Protein AF-0000000086585454 (afdb_homodimer)

Radius of gyration: 20.54 Å; Cα contac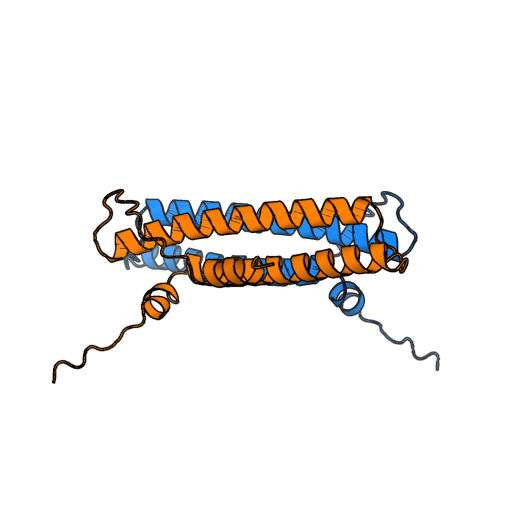ts (8 Å, |Δi|>4): 173; chains: 2; bounding box: 38×63×69 Å

InterPro domains:
  IPR010989 SNARE [SSF47661] (15-81)
  IPR015260 Syntaxin 6/10/61, N-terminal [PF09177] (16-78)

Organism: NCBI:txid261450

Structure (mmCIF, N/CA/C/O backbone):
data_AF-0000000086585454-model_v1
#
loop_
_entity.id
_entity.type
_entity.pdbx_description
1 polymer 'Syntaxin 6/10/61 N-terminal domain-containing protein'
#
loop_
_atom_site.group_PDB
_atom_site.id
_atom_site.type_symbol
_atom_site.label_atom_id
_atom_site.label_alt_id
_atom_site.label_comp_id
_atom_site.label_asym_id
_atom_site.label_entity_id
_atom_site.label_seq_id
_atom_site.pdbx_PDB_ins_code
_atom_site.Cartn_x
_atom_site.Cartn_y
_atom_site.Cartn_z
_atom_site.occupancy
_atom_site.B_iso_or_equiv
_atom_site.auth_seq_id
_atom_site.auth_comp_id
_atom_site.auth_asym_id
_atom_site.auth_atom_id
_atom_site.pdbx_PDB_model_num
ATOM 1 N N . MET A 1 1 ? -19.25 -14.867 -37.062 1 27.23 1 MET A N 1
ATOM 2 C CA . MET A 1 1 ? -19.016 -13.719 -36.188 1 27.23 1 MET A CA 1
ATOM 3 C C . MET A 1 1 ? -18.141 -14.109 -35 1 27.23 1 MET A C 1
ATOM 5 O O . MET A 1 1 ? -18.516 -14.984 -34.219 1 27.23 1 MET A O 1
ATOM 9 N N . MET A 1 2 ? -16.906 -14.281 -35.219 1 29.98 2 MET A N 1
ATOM 10 C CA . MET A 1 2 ? -15.914 -14.719 -34.219 1 29.98 2 MET A CA 1
ATOM 11 C C . MET A 1 2 ? -15.969 -13.844 -32.969 1 29.98 2 MET A C 1
ATOM 13 O O . MET A 1 2 ? -15.875 -12.617 -33.062 1 29.98 2 MET A O 1
ATOM 17 N N . LEU A 1 3 ? -16.906 -14.047 -32.062 1 32.5 3 LEU A N 1
ATOM 18 C CA . LEU A 1 3 ? -17 -13.289 -30.828 1 32.5 3 LEU A CA 1
ATOM 19 C C . LEU A 1 3 ? -15.609 -12.984 -30.266 1 32.5 3 LEU A C 1
ATOM 21 O O . LEU A 1 3 ? -14.828 -13.906 -30 1 32.5 3 LEU A O 1
ATOM 25 N N . VAL A 1 4 ? -14.852 -12.133 -30.875 1 37.72 4 VAL A N 1
ATOM 26 C CA . VAL A 1 4 ? -13.68 -11.492 -30.297 1 37.72 4 VAL A CA 1
ATOM 27 C C . VAL A 1 4 ? -13.922 -11.188 -28.828 1 37.72 4 VAL A C 1
ATOM 29 O O . VAL A 1 4 ? -14.781 -10.367 -28.484 1 37.72 4 VAL A O 1
ATOM 32 N N . THR A 1 5 ? -14.25 -12.188 -27.984 1 39.81 5 THR A N 1
ATOM 33 C CA . THR A 1 5 ? -14.312 -11.906 -26.547 1 39.81 5 THR A CA 1
ATOM 34 C C . THR A 1 5 ? -13.281 -10.852 -26.156 1 39.81 5 THR A C 1
ATOM 36 O O . THR A 1 5 ? -12.094 -11 -26.453 1 39.81 5 THR A O 1
ATOM 39 N N . ASN A 1 6 ? -13.383 -9.586 -26.562 1 38.59 6 ASN A N 1
ATOM 40 C CA . ASN A 1 6 ? -12.641 -8.414 -26.094 1 38.59 6 ASN A CA 1
ATOM 41 C C . ASN A 1 6 ? -12.102 -8.609 -24.688 1 38.59 6 ASN A C 1
ATOM 43 O O . ASN A 1 6 ? -12.805 -8.375 -23.703 1 38.59 6 ASN A O 1
ATOM 47 N N . ASN A 1 7 ? -11.648 -9.688 -24.219 1 42.41 7 ASN A N 1
ATOM 48 C CA . ASN A 1 7 ? -10.984 -9.977 -22.953 1 42.41 7 ASN A CA 1
ATOM 49 C C . ASN A 1 7 ? -10.094 -8.812 -22.531 1 42.41 7 ASN A C 1
ATOM 51 O O . ASN A 1 7 ? -9.047 -8.562 -23.125 1 42.41 7 ASN A O 1
ATOM 55 N N . ASN A 1 8 ? -10.641 -7.633 -22.25 1 46.97 8 ASN A N 1
ATOM 56 C CA . ASN A 1 8 ? -9.984 -6.391 -21.844 1 46.97 8 ASN A CA 1
ATOM 57 C C . ASN A 1 8 ? -8.719 -6.66 -21.031 1 46.97 8 ASN A C 1
ATOM 59 O O . ASN A 1 8 ? -8.727 -7.488 -20.125 1 46.97 8 ASN A O 1
ATOM 63 N N . SER A 1 9 ? -7.559 -6.352 -21.625 1 49.34 9 SER A N 1
ATOM 64 C CA . SER A 1 9 ? -6.227 -6.43 -21.047 1 49.34 9 SER A CA 1
ATOM 65 C C . SER A 1 9 ? -6.27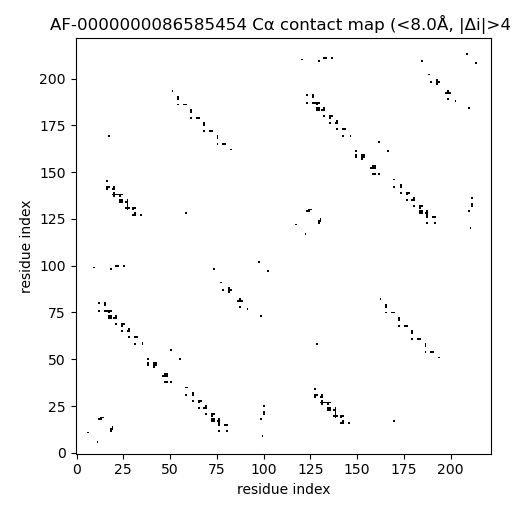3 -6.219 -19.531 1 49.34 9 SER A C 1
ATOM 67 O O . SER A 1 9 ? -5.523 -6.855 -18.781 1 49.34 9 SER A O 1
ATOM 69 N N . PHE A 1 10 ? -7.168 -5.301 -19.156 1 54.34 10 PHE A N 1
ATOM 70 C CA . PHE A 1 10 ? -7.359 -5.062 -17.734 1 54.34 10 PHE A CA 1
ATOM 71 C C . PHE A 1 10 ? -7.867 -6.32 -17.031 1 54.34 10 PHE A C 1
ATOM 73 O O . PHE A 1 10 ? -7.43 -6.645 -15.93 1 54.34 10 PHE A O 1
ATOM 80 N N . ASP A 1 11 ? -8.703 -6.969 -17.656 1 57.34 11 ASP A N 1
ATOM 81 C CA . ASP A 1 11 ? -9.289 -8.172 -17.062 1 57.34 11 ASP A CA 1
ATOM 82 C C . ASP A 1 11 ? -8.227 -9.242 -16.828 1 57.34 11 ASP A C 1
ATOM 84 O O . ASP A 1 11 ? -8.266 -9.961 -15.836 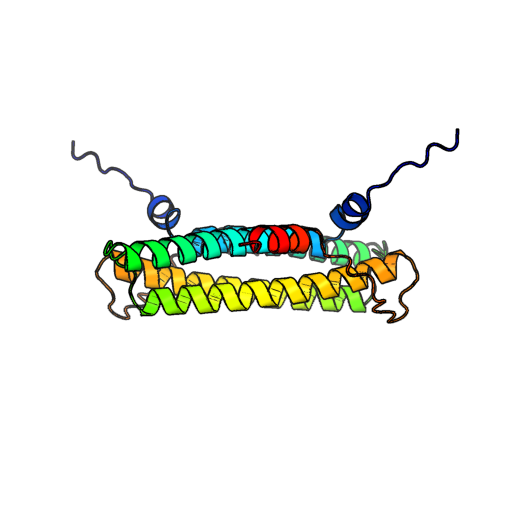1 57.34 11 ASP A O 1
ATOM 88 N N . LEU A 1 12 ? -7.285 -9.156 -17.766 1 56.91 12 LEU A N 1
ATOM 89 C CA . LEU A 1 12 ? -6.234 -10.164 -17.672 1 56.91 12 LEU A CA 1
ATOM 90 C C . LEU A 1 12 ? -5.367 -9.93 -16.438 1 56.91 12 LEU A C 1
ATOM 92 O O . LEU A 1 12 ? -4.914 -10.883 -15.805 1 56.91 12 LEU A O 1
ATOM 96 N N . TRP A 1 13 ? -5.328 -8.586 -16.062 1 62.53 13 TRP A N 1
ATOM 97 C CA . TRP A 1 13 ? -4.422 -8.258 -14.969 1 62.53 13 TRP A CA 1
ATOM 98 C C . TRP A 1 13 ? -5.137 -8.375 -13.625 1 62.53 13 TRP A C 1
ATOM 100 O O . TRP A 1 13 ? -4.5 -8.586 -12.594 1 62.53 13 TRP A O 1
ATOM 110 N N . GLN A 1 14 ? -6.496 -8.164 -13.758 1 60.47 14 GLN A N 1
ATOM 111 C CA . GLN A 1 14 ? -7.23 -8.055 -12.5 1 60.47 14 GLN A CA 1
ATOM 112 C C . GLN A 1 14 ? -7.086 -9.328 -11.672 1 60.47 14 GLN A C 1
ATOM 114 O O . GLN A 1 14 ? -7.168 -9.289 -10.445 1 60.47 14 GLN A O 1
ATOM 119 N N . LYS A 1 15 ? -6.641 -10.352 -12.367 1 73.38 15 LYS A N 1
ATOM 120 C CA . LYS A 1 15 ? -6.516 -11.602 -11.625 1 73.38 15 LYS A CA 1
ATOM 121 C C . LYS A 1 15 ? -5.094 -11.797 -11.109 1 73.38 15 LYS A C 1
ATOM 123 O O . LYS A 1 15 ? -4.824 -12.719 -10.336 1 73.38 15 LYS A O 1
ATOM 128 N N . ASP A 1 16 ? -4.27 -10.852 -11.492 1 85.88 16 ASP A N 1
ATOM 129 C CA . ASP A 1 16 ? -2.881 -10.93 -11.047 1 85.88 16 ASP A CA 1
ATOM 130 C C . ASP A 1 16 ? -2.727 -10.398 -9.625 1 85.88 16 ASP A C 1
ATOM 132 O O . ASP A 1 16 ? -3.219 -9.32 -9.305 1 85.88 16 ASP A O 1
ATOM 136 N N . VAL A 1 17 ? -2.168 -11.188 -8.797 1 90.44 17 VAL A N 1
ATOM 137 C CA . VAL A 1 17 ? -2.043 -10.844 -7.387 1 90.44 17 VAL A CA 1
ATOM 138 C C . VAL A 1 17 ? -1.259 -9.539 -7.238 1 90.44 17 VAL A C 1
ATOM 140 O O . VAL A 1 17 ? -1.571 -8.711 -6.379 1 90.44 17 VAL A O 1
ATOM 143 N N . PHE A 1 18 ? -0.246 -9.281 -8.055 1 92.44 18 PHE A N 1
ATOM 144 C CA . PHE A 1 18 ? 0.57 -8.078 -7.953 1 92.44 18 PHE A CA 1
ATOM 145 C C . PHE A 1 18 ? -0.219 -6.848 -8.398 1 92.44 18 PHE A C 1
ATOM 147 O O . PHE A 1 18 ? -0.055 -5.762 -7.832 1 92.44 18 PHE A O 1
ATOM 154 N N . PHE A 1 19 ? -1.07 -7.102 -9.336 1 88.94 19 PHE A N 1
ATOM 155 C CA . PHE A 1 19 ? -1.927 -6.008 -9.781 1 88.94 19 PHE A CA 1
ATOM 156 C C . PHE A 1 19 ? -2.92 -5.617 -8.695 1 88.94 19 PHE A C 1
ATOM 158 O O . PHE A 1 19 ? -3.053 -4.438 -8.367 1 88.94 19 PHE A O 1
ATOM 165 N N . SER A 1 20 ? -3.584 -6.574 -8.195 1 91.44 20 SER A N 1
ATOM 166 C CA . SER A 1 20 ? -4.57 -6.316 -7.152 1 91.44 20 SER A CA 1
ATOM 167 C C . SER A 1 20 ? -3.924 -5.68 -5.926 1 91.44 20 SER A C 1
ATOM 169 O O . SER A 1 20 ? -4.484 -4.762 -5.328 1 91.44 20 SER A O 1
ATOM 171 N N . ALA A 1 21 ? -2.775 -6.164 -5.57 1 94.75 21 ALA A N 1
ATOM 172 C CA . ALA A 1 21 ? -2.059 -5.594 -4.434 1 94.75 21 ALA A CA 1
ATOM 173 C C . ALA A 1 21 ? -1.626 -4.16 -4.719 1 94.75 21 ALA A C 1
ATOM 175 O O . ALA A 1 21 ? -1.695 -3.297 -3.84 1 94.75 21 ALA A O 1
ATOM 176 N N . ALA A 1 22 ? -1.203 -3.871 -5.93 1 94.12 22 ALA A N 1
ATOM 177 C CA . ALA A 1 22 ? -0.776 -2.537 -6.348 1 94.12 22 ALA A CA 1
ATOM 178 C C . ALA A 1 22 ? -1.927 -1.539 -6.254 1 94.12 22 ALA A C 1
ATOM 180 O O . ALA A 1 22 ? -1.726 -0.384 -5.871 1 94.12 22 ALA A O 1
ATOM 181 N N . GLU A 1 23 ? -3.102 -1.981 -6.598 1 91.94 23 GLU A N 1
ATOM 182 C CA . GLU A 1 23 ? -4.27 -1.108 -6.551 1 91.94 23 GLU A CA 1
ATOM 183 C C . GLU A 1 23 ? -4.52 -0.591 -5.137 1 91.94 23 GLU A C 1
ATOM 185 O O . GLU A 1 23 ? -4.875 0.575 -4.953 1 91.94 23 GLU A O 1
ATOM 190 N N . GLU A 1 24 ? -4.285 -1.423 -4.23 1 94 24 GLU A N 1
ATOM 191 C CA . GLU A 1 24 ? -4.445 -1.017 -2.838 1 94 24 GLU A CA 1
ATOM 192 C C . GLU A 1 24 ? -3.371 -0.014 -2.428 1 94 24 GLU A C 1
ATOM 194 O O . GLU A 1 24 ? -3.666 0.989 -1.776 1 94 24 GLU A O 1
ATOM 199 N N . VAL A 1 25 ? -2.158 -0.258 -2.84 1 95.88 25 VAL A N 1
ATOM 200 C CA . VAL A 1 25 ? -1.081 0.67 -2.51 1 95.88 25 VAL A CA 1
ATOM 201 C C . VAL A 1 25 ? -1.306 1.998 -3.229 1 95.88 25 VAL A C 1
ATOM 203 O O . VAL A 1 25 ? -1.008 3.064 -2.684 1 95.88 25 VAL A O 1
ATOM 206 N N . GLN A 1 26 ? -1.889 1.897 -4.391 1 93.75 26 GLN A N 1
ATOM 207 C CA . GLN A 1 26 ? -2.229 3.123 -5.109 1 93.75 26 GLN A CA 1
ATOM 208 C C . GLN A 1 26 ? -3.207 3.975 -4.309 1 93.75 26 GLN A C 1
ATOM 210 O O . GLN A 1 26 ? -3.09 5.203 -4.277 1 93.75 26 GLN A O 1
ATOM 215 N N . GLN A 1 27 ? -4.102 3.307 -3.713 1 94.25 27 GLN A N 1
ATOM 216 C CA . GLN A 1 27 ? -5.047 4.039 -2.881 1 94.25 27 GLN A CA 1
ATOM 217 C C . GLN A 1 27 ? -4.34 4.727 -1.718 1 94.25 27 GLN A C 1
ATOM 219 O O . GLN A 1 27 ? -4.695 5.848 -1.347 1 94.25 27 GLN A O 1
ATOM 224 N N . SER A 1 28 ? -3.361 4.039 -1.159 1 94.19 28 SER A N 1
ATOM 225 C CA . SER A 1 28 ? -2.549 4.656 -0.116 1 94.19 28 SER A CA 1
ATOM 226 C C . SER A 1 28 ? -1.833 5.898 -0.637 1 94.19 28 SER A C 1
ATOM 228 O O . SER A 1 28 ? -1.836 6.945 0.017 1 94.19 28 SER A O 1
ATOM 230 N N . VAL A 1 29 ? -1.287 5.816 -1.813 1 95.5 29 VAL A N 1
ATOM 231 C CA . VAL A 1 29 ? -0.607 6.938 -2.455 1 95.5 29 VAL A CA 1
ATOM 232 C C . VAL A 1 29 ? -1.591 8.086 -2.666 1 95.5 29 VAL A C 1
ATOM 234 O O . VAL A 1 29 ? -1.28 9.242 -2.363 1 95.5 29 VAL A O 1
ATOM 237 N N . ASP A 1 30 ? -2.738 7.75 -3.129 1 94 30 ASP A N 1
ATOM 238 C CA . ASP A 1 30 ? -3.748 8.766 -3.398 1 94 30 ASP A CA 1
ATOM 239 C C . ASP A 1 30 ? -4.129 9.516 -2.121 1 94 30 ASP A C 1
ATOM 241 O O . ASP A 1 30 ? -4.316 10.734 -2.141 1 94 30 ASP A O 1
ATOM 245 N N . ILE A 1 31 ? -4.277 8.836 -1.08 1 94.06 31 ILE A N 1
ATOM 246 C CA . ILE A 1 31 ? -4.621 9.43 0.209 1 94.06 31 ILE A CA 1
ATOM 247 C C . ILE A 1 31 ? -3.525 10.398 0.64 1 94.06 31 ILE A C 1
ATOM 249 O O . ILE A 1 31 ? -3.811 11.539 1.021 1 94.06 31 ILE A O 1
ATOM 253 N N . MET A 1 32 ? -2.293 9.953 0.472 1 94.38 32 MET A N 1
ATOM 254 C CA . MET A 1 32 ? -1.177 10.781 0.919 1 94.38 32 MET A CA 1
ATOM 255 C C . MET A 1 32 ? -0.979 11.977 -0.009 1 94.38 32 MET A C 1
ATOM 257 O O . MET A 1 32 ? -0.703 13.086 0.451 1 94.38 32 MET A O 1
ATOM 261 N N . GLU A 1 33 ? -1.141 11.758 -1.268 1 92.06 33 GLU A N 1
ATOM 262 C CA . GLU A 1 33 ? -1.022 12.859 -2.219 1 92.06 33 GLU A CA 1
ATOM 263 C C . GLU A 1 33 ? -2.082 13.93 -1.963 1 92.06 33 GLU A C 1
ATOM 265 O O . GLU A 1 33 ? -1.806 15.125 -2.074 1 92.06 33 GLU A O 1
ATOM 270 N N . SER A 1 34 ? -3.23 13.445 -1.677 1 90.81 34 SER A N 1
ATOM 271 C CA . SER A 1 34 ? -4.305 14.375 -1.352 1 90.81 34 SER A CA 1
ATOM 272 C C . SER A 1 34 ? -3.941 15.234 -0.143 1 90.81 34 SER A C 1
ATOM 274 O O . SER A 1 34 ? -4.133 16.453 -0.16 1 90.81 34 SER A O 1
ATOM 276 N N . MET A 1 35 ? -3.418 14.57 0.848 1 89.56 35 MET A N 1
ATOM 277 C CA . MET A 1 35 ? -3.008 15.297 2.043 1 89.56 35 MET A CA 1
ATOM 278 C C . MET A 1 35 ? -1.873 16.266 1.725 1 89.56 35 MET A C 1
ATOM 280 O O . MET A 1 35 ? -1.869 17.406 2.201 1 89.56 35 MET A O 1
ATOM 284 N N . TYR A 1 36 ? -0.96 15.828 0.944 1 86.69 36 TYR A N 1
ATOM 285 C CA . TYR A 1 36 ? 0.177 16.656 0.571 1 86.69 36 TYR A CA 1
ATOM 286 C C . TYR A 1 36 ? -0.283 17.922 -0.144 1 86.69 36 TYR A C 1
ATOM 288 O O . TYR A 1 36 ? 0.191 19.016 0.156 1 86.69 36 TYR A O 1
ATOM 296 N N . ARG A 1 37 ? -1.21 17.75 -1.094 1 88.5 37 ARG A N 1
ATOM 297 C CA . ARG A 1 37 ? -1.746 18.891 -1.834 1 88.5 37 ARG A CA 1
ATOM 298 C C . ARG A 1 37 ? -2.482 19.844 -0.906 1 88.5 37 ARG A C 1
ATOM 300 O O . ARG A 1 37 ? -2.387 21.062 -1.063 1 88.5 37 ARG A O 1
ATOM 307 N N . MET A 1 38 ? -3.207 19.328 0.03 1 84.12 38 MET A N 1
ATOM 308 C CA . MET A 1 38 ? -3.908 20.156 1.007 1 84.12 38 MET A CA 1
ATOM 309 C C . MET A 1 38 ? -2.922 20.969 1.834 1 84.12 38 MET A C 1
ATOM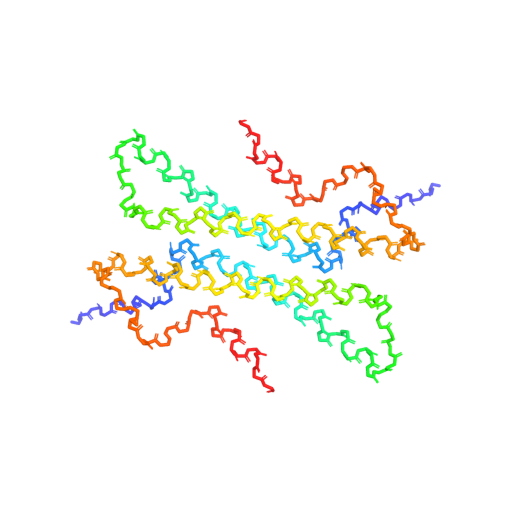 311 O O . MET A 1 38 ? -3.164 22.141 2.111 1 84.12 38 MET A O 1
ATOM 315 N N . TRP A 1 39 ? -1.838 20.344 2.17 1 81.31 39 TRP A N 1
ATOM 316 C CA . TRP A 1 39 ? -0.807 21.031 2.938 1 81.31 39 TRP A CA 1
ATOM 317 C C . TRP A 1 39 ? -0.183 22.156 2.121 1 81.31 39 TRP A C 1
ATOM 319 O O . TRP A 1 39 ? 0.036 23.266 2.635 1 81.31 39 TRP A O 1
ATOM 329 N N . LEU A 1 40 ? 0.074 21.953 0.942 1 80.56 40 LEU A N 1
ATOM 330 C CA . LEU A 1 40 ? 0.667 22.953 0.074 1 80.56 40 LEU A CA 1
ATOM 331 C C . LEU A 1 40 ? -0.28 24.141 -0.114 1 80.56 40 LEU A C 1
ATOM 333 O O . LEU A 1 40 ? 0.154 25.297 -0.135 1 80.56 40 LEU A O 1
ATOM 337 N N . ARG A 1 41 ? -1.449 23.812 -0.253 1 81.75 41 ARG A N 1
ATOM 338 C CA . ARG A 1 41 ? -2.453 24.844 -0.436 1 81.75 41 ARG A CA 1
ATOM 339 C C . ARG A 1 41 ? -2.627 25.672 0.837 1 81.75 41 ARG A C 1
ATOM 341 O O . ARG A 1 41 ? -2.746 26.891 0.779 1 81.75 41 ARG A O 1
ATOM 348 N N . GLY A 1 42 ? -2.781 25.016 1.942 1 74.75 42 GLY A N 1
ATOM 349 C CA . GLY A 1 42 ? -2.893 25.719 3.207 1 74.75 42 GLY A CA 1
ATOM 350 C C . GLY A 1 42 ? -1.725 26.656 3.473 1 74.75 42 GLY A C 1
ATOM 351 O O . GLY A 1 42 ? -1.905 27.75 4.02 1 74.75 42 GLY A O 1
ATOM 352 N N . GLY A 1 43 ? -0.502 26.141 3.256 1 69.44 43 GLY A N 1
ATOM 353 C CA . GLY A 1 43 ? 0.659 27.016 3.387 1 69.44 43 GLY A CA 1
ATOM 354 C C . GLY A 1 43 ? 0.577 28.25 2.521 1 69.44 43 GLY A C 1
ATOM 355 O O . GLY A 1 43 ? 0.952 29.344 2.955 1 69.44 43 GLY A O 1
ATOM 356 N N . ARG A 1 44 ? 0.06 28.141 1.353 1 71.31 44 ARG A N 1
ATOM 357 C CA . ARG A 1 44 ? -0.065 29.281 0.441 1 71.31 44 ARG A CA 1
ATOM 358 C C . ARG A 1 44 ? -1.142 30.25 0.917 1 71.31 44 ARG A C 1
ATOM 360 O O . ARG A 1 44 ? -0.979 31.469 0.809 1 71.31 44 ARG A O 1
ATOM 367 N N . GLU A 1 45 ? -2.186 29.688 1.493 1 69.75 45 GLU A N 1
ATOM 368 C CA . GLU A 1 45 ? -3.301 30.516 1.944 1 69.75 45 GLU A CA 1
ATOM 369 C C . GLU A 1 45 ? -3.098 30.984 3.385 1 69.75 45 GLU A C 1
ATOM 371 O O . GLU A 1 45 ? -3.91 31.734 3.92 1 69.75 45 GLU A O 1
ATOM 376 N N . GLY A 1 46 ? -1.957 30.75 3.814 1 64 46 GLY A N 1
ATOM 377 C CA . GLY A 1 46 ? -1.689 31.141 5.188 1 64 46 GLY A CA 1
ATOM 378 C C . GLY A 1 46 ? -2.426 30.297 6.203 1 64 46 GLY A C 1
ATOM 379 O O . GLY A 1 46 ? -2.498 30.641 7.383 1 64 46 GLY A O 1
ATOM 380 N N . GLN A 1 47 ? -3.275 29.391 5.73 1 60.41 47 GLN A N 1
ATOM 381 C CA . GLN A 1 47 ? -3.934 28.469 6.645 1 60.41 47 GLN A CA 1
ATOM 382 C C . GLN A 1 47 ? -2.992 27.344 7.047 1 60.41 47 GLN A C 1
ATOM 384 O O . GLN A 1 47 ? -2.424 26.656 6.191 1 60.41 47 GLN A O 1
ATOM 389 N N . GLU A 1 48 ? -2.143 27.656 8.031 1 53.69 48 GLU A N 1
ATOM 390 C CA . GLU A 1 48 ? -1.15 26.688 8.492 1 53.69 48 GLU A CA 1
ATOM 391 C C . GLU A 1 48 ? -1.795 25.344 8.789 1 53.69 48 GLU A C 1
ATOM 393 O O . GLU A 1 48 ? -2.666 25.234 9.656 1 53.69 48 GLU A O 1
ATOM 398 N N . LEU A 1 49 ? -2.176 24.578 7.801 1 58.22 49 LEU A N 1
ATOM 399 C CA . LEU A 1 49 ? -2.441 23.234 8.297 1 58.22 49 LEU A CA 1
ATOM 400 C C . LEU A 1 49 ? -1.359 22.797 9.281 1 58.22 49 LEU A C 1
ATOM 402 O O . LEU A 1 49 ? -0.167 22.922 8.992 1 58.22 49 LEU A O 1
ATOM 406 N N . ASP A 1 50 ? -1.548 23.109 10.562 1 58.91 50 ASP A N 1
ATOM 407 C CA . ASP A 1 50 ? -0.684 22.938 11.727 1 58.91 50 ASP A CA 1
ATOM 408 C C . ASP A 1 50 ? 0.108 21.625 11.617 1 58.91 50 ASP A C 1
ATOM 410 O O . ASP A 1 50 ? 0.161 20.844 12.57 1 58.91 50 ASP A O 1
ATOM 414 N N . TYR A 1 51 ? 0.458 21.234 10.414 1 67.81 51 TYR A N 1
ATOM 415 C CA . TYR A 1 51 ? 1.312 20.047 10.414 1 67.81 51 TYR A CA 1
ATOM 416 C C . TYR A 1 51 ? 2.773 20.438 10.625 1 67.81 51 TYR A C 1
ATOM 418 O O . TYR A 1 51 ? 3.273 21.359 9.992 1 67.81 51 TYR A O 1
ATOM 426 N N . SER A 1 52 ? 3.342 19.859 11.602 1 77.75 52 SER A N 1
ATOM 427 C CA . SER A 1 52 ? 4.75 20.078 11.922 1 77.75 52 SER A CA 1
ATOM 428 C C . SER A 1 52 ? 5.652 19.688 10.758 1 77.75 52 SER A C 1
ATOM 430 O O . SER A 1 52 ? 5.262 18.875 9.914 1 77.75 52 SER A O 1
ATOM 432 N N . VAL A 1 53 ? 6.711 20.391 10.641 1 82.31 53 VAL A N 1
ATOM 433 C CA . VAL A 1 53 ? 7.742 20.062 9.664 1 82.31 53 VAL A CA 1
ATOM 434 C C . VAL A 1 53 ? 8.062 18.578 9.727 1 82.31 53 VAL A C 1
ATOM 436 O O . VAL A 1 53 ? 8.258 17.938 8.688 1 82.31 53 VAL A O 1
ATOM 439 N N . ASP A 1 54 ? 8.016 18.031 10.93 1 85.75 54 ASP A N 1
ATOM 440 C CA . ASP A 1 54 ? 8.297 16.609 11.125 1 85.75 54 ASP A CA 1
ATOM 441 C C . ASP A 1 54 ? 7.25 15.742 10.438 1 85.75 54 ASP A C 1
ATOM 443 O O . ASP A 1 54 ? 7.59 14.758 9.781 1 85.75 54 ASP A O 1
ATOM 447 N N . LEU A 1 55 ? 6.039 16.172 10.484 1 87.06 55 LEU A N 1
ATOM 448 C CA . LEU A 1 55 ? 4.969 15.375 9.891 1 87.06 55 LEU A CA 1
ATOM 449 C C . LEU A 1 55 ? 4.996 15.492 8.367 1 87.06 55 LEU A C 1
ATOM 451 O O . LEU A 1 55 ? 4.684 14.531 7.664 1 87.06 55 LEU A O 1
ATOM 455 N N . HIS A 1 56 ? 5.371 16.641 8.031 1 87.06 56 HIS A N 1
ATOM 456 C CA . HIS A 1 56 ? 5.559 16.844 6.594 1 87.06 56 HIS A CA 1
ATOM 457 C C . HIS A 1 56 ? 6.652 15.922 6.055 1 87.06 56 HIS A C 1
ATOM 459 O O . HIS A 1 56 ? 6.473 15.289 5.012 1 87.06 56 HIS A O 1
ATOM 465 N N . GLY A 1 57 ? 7.73 15.805 6.711 1 92.12 57 GLY A N 1
ATOM 466 C CA . GLY A 1 57 ? 8.812 14.906 6.34 1 92.12 57 GLY A CA 1
ATOM 467 C C . GLY A 1 57 ? 8.406 13.445 6.316 1 92.12 57 GLY A C 1
ATOM 468 O O . GLY A 1 57 ? 8.742 12.719 5.383 1 92.12 57 GLY A O 1
ATOM 469 N N . GLU A 1 58 ? 7.602 13.141 7.363 1 91.94 58 GLU A N 1
ATOM 470 C CA . GLU A 1 58 ? 7.117 11.766 7.434 1 91.94 58 GLU A CA 1
ATOM 471 C C . GLU A 1 58 ? 6.207 11.438 6.254 1 91.94 58 GLU A C 1
ATOM 473 O O . GLU A 1 58 ? 6.273 10.344 5.695 1 91.94 58 GLU A O 1
ATOM 478 N N . LEU A 1 59 ? 5.363 12.352 5.898 1 93.31 59 LEU A N 1
ATOM 479 C CA . LEU A 1 59 ? 4.438 12.148 4.789 1 93.31 59 LEU A CA 1
ATOM 480 C C . LEU A 1 59 ? 5.195 11.977 3.477 1 93.31 59 LEU A C 1
ATOM 482 O O . LEU A 1 59 ? 4.898 11.07 2.697 1 93.31 59 LEU A O 1
ATOM 486 N N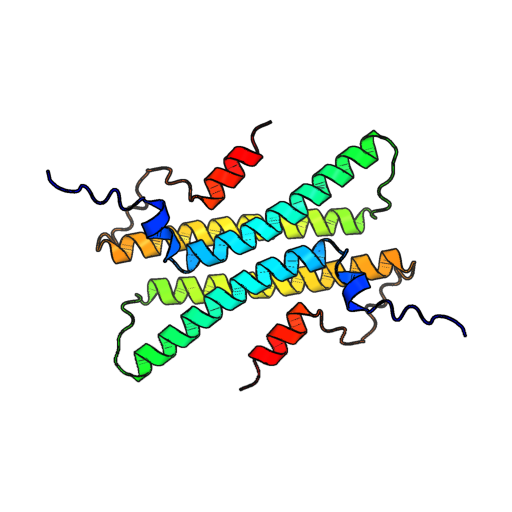 . GLN A 1 60 ? 6.195 12.805 3.227 1 93.06 60 GLN A N 1
ATOM 487 C CA . GLN A 1 60 ? 6.984 12.734 2.002 1 93.06 60 GLN A CA 1
ATOM 488 C C . GLN A 1 60 ? 7.754 11.414 1.915 1 93.06 60 GLN A C 1
ATOM 490 O O . GLN A 1 60 ? 7.828 10.805 0.847 1 93.06 60 GLN A O 1
ATOM 495 N N . MET A 1 61 ? 8.297 10.977 3.021 1 94.69 61 MET A N 1
ATOM 496 C CA . MET A 1 61 ? 9.031 9.719 3.059 1 94.69 61 MET A CA 1
ATOM 497 C C . MET A 1 61 ? 8.102 8.539 2.791 1 94.69 61 MET A C 1
ATOM 499 O O . MET A 1 61 ? 8.422 7.664 1.982 1 94.69 61 MET A O 1
ATOM 503 N N . ALA A 1 62 ? 6.977 8.531 3.502 1 95 62 ALA A N 1
ATOM 504 C CA . ALA A 1 62 ? 6.016 7.449 3.322 1 95 62 ALA A CA 1
ATOM 505 C C . ALA A 1 62 ? 5.5 7.406 1.886 1 95 62 ALA A C 1
ATOM 507 O O . ALA A 1 62 ? 5.391 6.332 1.291 1 95 62 ALA A O 1
ATOM 508 N N . LEU A 1 63 ? 5.184 8.547 1.329 1 95.5 63 LEU A N 1
ATOM 509 C CA . LEU A 1 63 ? 4.734 8.656 -0.054 1 95.5 63 LEU A CA 1
ATOM 510 C C . LEU A 1 63 ? 5.801 8.141 -1.016 1 95.5 63 LEU A C 1
ATOM 512 O O . LEU A 1 63 ? 5.5 7.375 -1.932 1 95.5 63 LEU A O 1
ATOM 516 N N . GLY A 1 64 ? 7.07 8.57 -0.802 1 93.88 64 GLY A N 1
ATOM 517 C CA . GLY A 1 64 ? 8.172 8.109 -1.633 1 93.88 64 GLY A CA 1
ATOM 518 C C . GLY A 1 64 ? 8.336 6.602 -1.616 1 93.88 64 GLY A C 1
ATOM 519 O O . GLY A 1 64 ? 8.492 5.977 -2.668 1 93.88 64 GLY A O 1
ATOM 520 N N . THR A 1 65 ? 8.25 5.996 -0.429 1 94.69 65 THR A N 1
ATOM 521 C CA . THR A 1 65 ? 8.398 4.551 -0.293 1 94.69 65 THR A CA 1
ATOM 522 C C . THR A 1 65 ? 7.23 3.818 -0.94 1 94.69 65 THR A C 1
ATOM 524 O O . THR A 1 65 ? 7.414 2.777 -1.573 1 94.69 65 THR A O 1
ATOM 527 N N . ALA A 1 66 ? 6 4.324 -0.744 1 95.31 66 ALA A N 1
ATOM 528 C CA . ALA A 1 66 ? 4.836 3.691 -1.361 1 95.31 66 ALA A CA 1
ATOM 529 C C . ALA A 1 66 ? 4.93 3.732 -2.883 1 95.31 66 ALA A C 1
ATOM 531 O O . ALA A 1 66 ? 4.574 2.766 -3.561 1 95.31 66 ALA A O 1
ATOM 532 N N . LYS A 1 67 ? 5.445 4.828 -3.412 1 92.81 67 LYS A N 1
ATOM 533 C CA . LYS A 1 67 ? 5.621 4.934 -4.859 1 92.81 67 LYS A CA 1
ATOM 534 C C . LYS A 1 67 ? 6.672 3.949 -5.359 1 92.81 67 LYS A C 1
ATOM 536 O O . LYS A 1 67 ? 6.52 3.363 -6.434 1 92.81 67 LYS A O 1
ATOM 541 N N . TRP A 1 68 ? 7.68 3.836 -4.582 1 92.81 68 TRP A N 1
ATOM 542 C CA . TRP A 1 68 ? 8.695 2.844 -4.902 1 92.81 68 TRP A CA 1
ATOM 543 C C . TRP A 1 68 ? 8.109 1.437 -4.895 1 92.81 68 TRP A C 1
ATOM 545 O O . TRP A 1 68 ? 8.398 0.631 -5.781 1 92.81 68 TRP A O 1
ATOM 555 N N . GLN A 1 69 ? 7.254 1.16 -3.953 1 92.75 69 GLN A N 1
ATOM 556 C CA . GLN A 1 69 ? 6.582 -0.131 -3.873 1 92.75 69 GLN A CA 1
ATOM 557 C C . GLN A 1 69 ? 5.738 -0.391 -5.121 1 92.75 69 GLN A C 1
ATOM 559 O O . GLN A 1 69 ? 5.66 -1.525 -5.594 1 92.75 69 GLN A O 1
ATOM 564 N N . LEU A 1 70 ? 5.117 0.577 -5.637 1 93.75 70 LEU A N 1
ATOM 565 C CA . LEU A 1 70 ? 4.316 0.436 -6.844 1 93.75 70 LEU A CA 1
ATOM 566 C C . LEU A 1 70 ? 5.184 0.011 -8.023 1 93.75 70 LEU A C 1
ATOM 568 O O . LEU A 1 70 ? 4.75 -0.782 -8.867 1 93.75 70 LEU A O 1
ATOM 572 N N . GLU A 1 71 ? 6.348 0.528 -8.039 1 89.19 71 GLU A N 1
ATOM 573 C CA . GLU A 1 71 ? 7.262 0.128 -9.109 1 89.19 71 GLU A CA 1
ATOM 574 C C . GLU A 1 71 ? 7.629 -1.35 -9 1 89.19 71 GLU A C 1
ATOM 576 O O . GLU A 1 71 ? 7.758 -2.041 -10.008 1 89.19 71 GLU A O 1
ATOM 581 N N . GLU A 1 72 ? 7.809 -1.748 -7.758 1 90.19 72 GLU A N 1
ATOM 582 C CA . GLU A 1 72 ? 8.094 -3.162 -7.535 1 90.19 72 GLU A CA 1
ATOM 583 C C . GLU A 1 72 ? 6.934 -4.039 -7.992 1 90.19 72 GLU A C 1
ATOM 585 O O . GLU A 1 72 ? 7.145 -5.09 -8.602 1 90.19 72 GLU A O 1
ATOM 590 N N . PHE A 1 73 ? 5.723 -3.635 -7.715 1 93.5 73 PHE A N 1
ATOM 591 C CA . PHE A 1 73 ? 4.547 -4.391 -8.133 1 93.5 73 PHE A CA 1
ATOM 592 C C . PHE A 1 73 ? 4.449 -4.438 -9.656 1 93.5 73 PHE A C 1
ATOM 594 O O . PHE A 1 73 ? 4.055 -5.457 -10.227 1 93.5 73 PHE A O 1
ATOM 601 N N . GLU A 1 74 ? 4.754 -3.354 -10.242 1 88.44 74 GLU A N 1
ATOM 602 C CA . GLU A 1 74 ? 4.699 -3.322 -11.703 1 88.44 74 GLU A CA 1
ATOM 603 C C . GLU A 1 74 ? 5.656 -4.344 -12.312 1 88.44 74 GLU A C 1
ATOM 605 O O . GLU A 1 74 ? 5.285 -5.074 -13.234 1 88.44 74 GLU A O 1
ATOM 610 N N . ARG A 1 75 ? 6.805 -4.359 -11.797 1 88.56 75 ARG A N 1
ATOM 611 C CA . ARG A 1 75 ? 7.789 -5.32 -12.281 1 88.56 75 ARG A CA 1
ATOM 612 C C . ARG A 1 75 ? 7.305 -6.75 -12.078 1 88.56 75 ARG A C 1
ATOM 614 O O . ARG A 1 75 ? 7.41 -7.586 -12.977 1 88.56 75 ARG A O 1
ATOM 621 N N . ALA A 1 76 ? 6.812 -7.016 -10.898 1 91 76 ALA A N 1
ATOM 622 C CA . ALA A 1 76 ? 6.332 -8.352 -10.562 1 91 76 ALA A CA 1
ATOM 623 C C . ALA A 1 76 ? 5.148 -8.75 -11.445 1 91 76 ALA A C 1
ATOM 625 O O . ALA A 1 76 ? 5.059 -9.891 -11.891 1 91 76 ALA A O 1
ATOM 626 N N . ALA A 1 77 ? 4.266 -7.84 -11.664 1 89.75 77 ALA A N 1
ATOM 627 C CA . ALA A 1 77 ? 3.1 -8.109 -12.5 1 89.75 77 ALA A CA 1
ATOM 628 C C . ALA A 1 77 ? 3.516 -8.438 -13.93 1 89.75 77 ALA A C 1
ATOM 630 O O . ALA A 1 77 ? 2.936 -9.32 -14.562 1 89.75 77 ALA A O 1
ATOM 631 N N . ARG A 1 78 ? 4.469 -7.684 -14.344 1 85.38 78 ARG A N 1
ATOM 632 C CA . ARG A 1 78 ? 4.973 -7.949 -15.688 1 85.38 78 ARG A CA 1
ATOM 633 C C . ARG A 1 78 ? 5.59 -9.336 -15.781 1 85.38 78 ARG A C 1
ATOM 635 O O . ARG A 1 78 ? 5.363 -10.062 -16.75 1 85.38 78 ARG A O 1
ATOM 642 N N . LEU A 1 79 ? 6.363 -9.633 -14.812 1 85.31 79 LEU A N 1
ATOM 643 C CA . LEU A 1 79 ? 6.957 -10.961 -14.766 1 85.31 79 LEU A CA 1
ATOM 644 C C . LEU A 1 79 ? 5.879 -12.039 -14.734 1 85.31 79 LEU A C 1
ATOM 646 O O . LEU A 1 79 ? 5.953 -13.016 -15.477 1 85.31 79 LEU A O 1
ATOM 650 N N . SER A 1 80 ? 4.941 -11.867 -13.891 1 85.5 80 SER A N 1
ATOM 651 C CA . SER A 1 80 ? 3.826 -12.797 -13.75 1 85.5 80 SER A CA 1
ATOM 652 C C . SER A 1 80 ? 3.09 -12.977 -15.07 1 85.5 80 SER A C 1
ATOM 654 O O . SER A 1 80 ? 2.756 -14.102 -15.453 1 85.5 80 SER A O 1
ATOM 656 N N . HIS A 1 81 ? 2.814 -11.906 -15.656 1 82.88 81 HIS A N 1
ATOM 657 C CA . HIS A 1 81 ? 2.133 -11.953 -16.938 1 82.88 81 HIS A CA 1
ATOM 658 C C . HIS A 1 81 ? 2.959 -12.711 -17.984 1 82.88 81 HIS A C 1
ATOM 660 O O . HIS A 1 81 ? 2.416 -13.492 -18.766 1 82.88 81 HIS A O 1
ATOM 666 N N . GLY A 1 82 ? 4.246 -12.43 -18.031 1 80.25 82 GLY A N 1
ATOM 667 C CA . GLY A 1 82 ? 5.133 -13.164 -18.922 1 80.25 82 GLY A CA 1
ATOM 668 C C . GLY A 1 82 ? 5.082 -14.664 -18.703 1 80.25 82 GLY A C 1
ATOM 669 O O . GLY A 1 82 ? 5.07 -15.43 -19.672 1 80.25 82 GLY A O 1
ATOM 670 N N . TYR A 1 83 ? 5.09 -15.078 -17.516 1 78.44 83 TYR A N 1
ATOM 671 C CA . TYR A 1 83 ? 5.004 -16.5 -17.203 1 78.44 83 TYR A CA 1
ATOM 672 C C . TYR A 1 83 ? 3.686 -17.094 -17.688 1 78.44 83 TYR A C 1
ATOM 674 O O . TYR A 1 83 ? 3.656 -18.203 -18.219 1 78.44 83 TYR A O 1
ATOM 682 N N . ARG A 1 84 ? 2.68 -16.438 -17.484 1 76.69 84 ARG A N 1
ATOM 683 C CA . ARG A 1 84 ? 1.361 -16.938 -17.859 1 76.69 84 ARG A CA 1
ATOM 684 C C . ARG A 1 84 ? 1.244 -17.078 -19.375 1 76.69 84 ARG A C 1
ATOM 686 O O . ARG A 1 84 ? 0.552 -17.969 -19.875 1 76.69 84 ARG A O 1
ATOM 693 N N . LEU A 1 85 ? 1.877 -16.219 -20.016 1 75.56 85 LEU A N 1
ATOM 694 C CA . LEU A 1 85 ? 1.82 -16.25 -21.469 1 75.56 85 LEU A CA 1
ATOM 695 C C . LEU A 1 85 ? 2.877 -17.203 -22.031 1 75.56 85 LEU A C 1
ATOM 697 O O . LEU A 1 85 ? 2.82 -17.578 -23.203 1 75.56 85 LEU A O 1
ATOM 701 N N . GLY A 1 86 ? 3.578 -17.984 -21.172 1 70.56 86 GLY A N 1
ATOM 702 C CA . GLY A 1 86 ? 4.66 -18.844 -21.656 1 70.56 86 GLY A CA 1
ATOM 703 C C . GLY A 1 86 ? 5.82 -18.047 -22.234 1 70.56 86 GLY A C 1
ATOM 704 O O . GLY A 1 86 ? 6.645 -18.594 -22.969 1 70.56 86 GLY A O 1
ATOM 705 N N . THR A 1 87 ? 5.789 -16.812 -22.266 1 58.44 87 THR A N 1
ATOM 706 C CA . THR A 1 87 ? 6.816 -15.953 -22.828 1 58.44 87 THR A CA 1
ATOM 707 C C . THR A 1 87 ? 7.801 -15.5 -21.75 1 58.44 87 THR A C 1
ATOM 709 O O . THR A 1 87 ? 8.055 -14.305 -21.609 1 58.44 87 THR A O 1
ATOM 712 N N . ILE A 1 88 ? 8.141 -16.422 -20.844 1 52.94 88 ILE A N 1
ATOM 713 C CA . ILE A 1 88 ? 8.969 -15.945 -19.75 1 52.94 88 ILE A CA 1
ATOM 714 C C . ILE A 1 88 ? 10.133 -15.125 -20.297 1 52.94 88 ILE A C 1
ATOM 716 O O . ILE A 1 88 ? 11.07 -14.789 -19.562 1 52.94 88 ILE A O 1
ATOM 720 N N . GLN A 1 89 ? 10.438 -15.234 -21.703 1 44.84 89 GLN A N 1
ATOM 721 C CA . GLN A 1 89 ? 11.656 -14.492 -22 1 44.84 89 GLN A CA 1
ATOM 722 C C . GLN A 1 89 ? 11.617 -13.094 -21.391 1 44.84 89 GLN A C 1
ATOM 724 O O . GLN A 1 89 ? 10.539 -12.547 -21.156 1 44.84 89 GLN A O 1
ATOM 729 N N . GLN A 1 90 ? 12.727 -12.828 -20.672 1 44.19 90 GLN A N 1
ATOM 730 C CA . GLN A 1 90 ? 13.086 -11.523 -20.141 1 44.19 90 GLN A CA 1
ATOM 731 C C . GLN A 1 90 ? 12.484 -10.391 -20.969 1 44.19 90 GLN A C 1
ATOM 733 O O . GLN A 1 90 ? 12.992 -9.273 -20.969 1 44.19 90 GLN A O 1
ATOM 738 N N . THR A 1 91 ? 11.781 -10.828 -22.016 1 36.53 91 THR A N 1
ATOM 739 C CA . THR A 1 91 ? 11.492 -9.664 -22.844 1 36.53 91 THR A CA 1
ATOM 740 C C . THR A 1 91 ? 10.711 -8.617 -22.047 1 36.53 91 THR A C 1
ATOM 742 O O . THR A 1 91 ? 9.562 -8.852 -21.656 1 36.53 91 THR A O 1
ATOM 745 N N . ALA A 1 92 ? 11.297 -8.203 -21.031 1 39.94 92 ALA A N 1
ATOM 746 C CA . ALA A 1 92 ? 10.883 -6.891 -20.547 1 39.94 92 ALA A CA 1
ATOM 747 C C . ALA A 1 92 ? 10.312 -6.039 -21.672 1 39.94 92 ALA A C 1
ATOM 749 O O . ALA A 1 92 ? 11.039 -5.258 -22.297 1 39.94 92 ALA A O 1
ATOM 750 N N . ALA A 1 93 ? 9.867 -6.656 -22.734 1 34.12 93 ALA A N 1
ATOM 751 C CA . ALA A 1 93 ? 9.391 -5.906 -23.906 1 34.12 93 ALA A CA 1
ATOM 752 C C . ALA A 1 93 ? 8.703 -4.613 -23.469 1 34.12 93 ALA A C 1
ATOM 754 O O . ALA A 1 93 ? 8.172 -4.523 -22.359 1 34.12 93 ALA A O 1
ATOM 755 N N . ARG A 1 94 ? 8.812 -3.584 -24.328 1 36.88 94 ARG A N 1
ATOM 756 C CA . ARG A 1 94 ? 8.688 -2.152 -24.578 1 36.88 94 ARG A CA 1
ATOM 757 C C . ARG A 1 94 ? 7.297 -1.651 -24.219 1 36.88 94 ARG A C 1
ATOM 759 O O . ARG A 1 94 ? 7.023 -0.451 -24.297 1 36.88 94 ARG A O 1
ATOM 766 N N . GLY A 1 95 ? 6.246 -2.533 -24.453 1 35.94 95 GLY A N 1
ATOM 767 C CA . GLY A 1 95 ? 5.039 -1.725 -24.484 1 35.94 95 GLY A CA 1
ATOM 768 C C . GLY A 1 95 ? 4.641 -1.196 -23.109 1 35.94 95 GLY A C 1
ATOM 769 O O . GLY A 1 95 ? 4.922 -1.827 -22.094 1 35.94 95 GLY A O 1
ATOM 770 N N . ASN A 1 96 ? 4.715 0.08 -23.016 1 40.19 96 ASN A N 1
ATOM 771 C CA . ASN A 1 96 ? 4.223 0.931 -21.938 1 40.19 96 ASN A CA 1
ATOM 772 C C . ASN A 1 96 ? 2.971 0.342 -21.281 1 40.19 96 ASN A C 1
ATOM 774 O O . ASN A 1 96 ? 1.85 0.688 -21.656 1 40.19 96 ASN A O 1
ATOM 778 N N . LEU A 1 97 ? 2.85 -0.899 -21.234 1 41.59 97 LEU A N 1
ATOM 779 C CA . LEU A 1 97 ? 1.617 -1.278 -20.547 1 41.59 97 LEU A CA 1
ATOM 780 C C . LEU A 1 97 ? 1.509 -0.582 -19.203 1 41.59 97 LEU A C 1
ATOM 782 O O . LEU A 1 97 ? 2.26 -0.896 -18.281 1 41.59 97 LEU A O 1
ATOM 786 N N . LEU A 1 98 ? 1.296 0.531 -19.359 1 46.66 98 LEU A N 1
ATOM 787 C CA . LEU A 1 98 ? 1.012 1.287 -18.156 1 46.66 98 LEU A CA 1
ATOM 788 C C . LEU A 1 98 ? 0.053 0.52 -17.25 1 46.66 98 LEU A C 1
ATOM 790 O O . LEU A 1 98 ? -0.993 0.05 -17.703 1 46.66 98 LEU A O 1
ATOM 794 N N . MET A 1 99 ? 0.687 -0.159 -16.375 1 53.16 99 MET A N 1
ATOM 795 C CA . MET A 1 99 ? -0.209 -0.787 -15.406 1 53.16 99 MET A CA 1
ATOM 796 C C . MET A 1 99 ? -1.352 0.153 -15.031 1 53.16 99 MET A C 1
ATOM 798 O O . MET A 1 99 ? -1.149 1.361 -14.898 1 53.16 99 MET A O 1
ATOM 802 N N . PRO A 1 100 ? -2.465 -0.382 -15.219 1 52.62 100 PRO A N 1
ATOM 803 C CA . PRO A 1 100 ? -3.627 0.485 -15.008 1 52.62 100 PRO A CA 1
ATOM 804 C C . PRO A 1 100 ? -3.459 1.411 -13.805 1 52.62 100 PRO A C 1
ATOM 806 O O . PRO A 1 100 ? -3.881 2.57 -13.852 1 52.62 100 PRO A O 1
ATOM 809 N N . TRP A 1 101 ? -2.967 0.869 -12.812 1 54.47 101 TRP A N 1
ATOM 810 C CA . TRP A 1 101 ? -2.836 1.773 -11.672 1 54.47 101 TRP A CA 1
ATOM 811 C C . TRP A 1 101 ? -1.916 2.941 -12.008 1 54.47 101 TRP A C 1
ATOM 813 O O . TRP A 1 101 ? -2.006 4.008 -11.398 1 54.47 101 TRP A O 1
ATOM 823 N N . LYS A 1 102 ? -1.083 2.607 -13.023 1 56.41 102 LYS A N 1
ATOM 824 C CA . LYS A 1 102 ? -0.224 3.717 -13.422 1 56.41 102 LYS A CA 1
ATOM 825 C C . LYS A 1 102 ? -0.986 4.723 -14.281 1 56.41 102 LYS A C 1
ATOM 827 O O . LYS A 1 102 ? -0.725 5.926 -14.219 1 56.41 102 LYS A O 1
ATOM 832 N N . ILE A 1 103 ? -1.802 4.086 -15.031 1 50.56 103 ILE A N 1
ATOM 833 C CA . ILE A 1 103 ? -2.557 5.008 -15.867 1 50.56 103 ILE A CA 1
ATOM 834 C C . ILE A 1 103 ? -3.279 6.031 -14.992 1 50.56 103 ILE A C 1
ATOM 836 O O . ILE A 1 103 ? -3.277 7.227 -15.297 1 50.56 103 ILE A O 1
ATOM 840 N N . LYS A 1 104 ? -3.846 5.469 -13.992 1 49.53 104 LYS A N 1
ATOM 841 C CA . LYS A 1 104 ? -4.543 6.395 -13.109 1 49.53 104 LYS A CA 1
ATOM 842 C C . LYS A 1 104 ? -3.58 7.414 -12.508 1 49.53 104 LYS A C 1
ATOM 844 O O . LYS A 1 104 ? -3.902 8.602 -12.414 1 49.53 104 LYS A O 1
ATOM 849 N N . TYR A 1 105 ? -2.492 6.906 -12.141 1 49.75 105 TYR A N 1
ATOM 850 C CA . TYR A 1 105 ? -1.47 7.797 -11.609 1 49.75 105 TYR A CA 1
ATOM 851 C C . TYR A 1 105 ? -1.057 8.844 -12.641 1 49.75 105 TYR A C 1
ATOM 853 O O . TYR A 1 105 ? -0.869 10.016 -12.305 1 49.75 105 TYR A O 1
ATOM 861 N N . LEU A 1 106 ? -0.921 8.305 -13.781 1 51.34 106 LEU A N 1
ATOM 862 C CA . LEU A 1 106 ? -0.524 9.219 -14.844 1 51.34 106 LEU A CA 1
ATOM 863 C C . LEU A 1 106 ? -1.62 10.242 -15.109 1 51.34 106 LEU A C 1
ATOM 865 O O . LEU A 1 106 ? -1.33 11.391 -15.461 1 51.34 106 LEU A O 1
ATOM 869 N N . GLU A 1 107 ? -2.711 9.82 -15.016 1 50.94 107 GLU A N 1
ATOM 870 C CA . GLU A 1 107 ? -3.818 10.734 -15.266 1 50.94 107 GLU A CA 1
ATOM 871 C C . GLU A 1 107 ? -3.955 11.75 -14.133 1 50.94 107 GLU A C 1
ATOM 873 O O . GLU A 1 107 ? -4.266 12.922 -14.375 1 50.94 107 GLU A O 1
ATOM 878 N N . LEU A 1 108 ? -3.699 11.266 -13.008 1 45.41 108 LEU A N 1
ATOM 879 C CA . LEU A 1 108 ? -3.865 12.148 -11.859 1 45.41 108 LEU A CA 1
ATOM 880 C C . LEU A 1 108 ? -2.701 13.125 -11.75 1 45.41 108 LEU A C 1
ATOM 882 O O . LEU A 1 108 ? -2.812 14.156 -11.086 1 45.41 108 LEU A O 1
ATOM 886 N N . LYS A 1 109 ? -1.647 12.703 -12.266 1 46.44 109 LYS A N 1
ATOM 887 C CA . LYS A 1 109 ? -0.517 13.625 -12.312 1 46.44 109 LYS A CA 1
ATOM 888 C C . LYS A 1 109 ? -0.666 14.609 -13.461 1 46.44 109 LYS A C 1
ATOM 890 O O . LYS A 1 109 ? 0.189 15.477 -13.656 1 46.44 109 LYS A O 1
ATOM 895 N N . LYS A 1 110 ? -1.674 14.5 -14.258 1 46.22 110 LYS A N 1
ATOM 896 C CA . LYS A 1 110 ? -1.842 15.547 -15.258 1 46.22 110 LYS A CA 1
ATOM 897 C C . LYS A 1 110 ? -2.174 16.891 -14.594 1 46.22 110 LYS A C 1
ATOM 899 O O . LYS A 1 110 ? -3.07 16.969 -13.758 1 46.22 110 LYS A O 1
ATOM 904 N N . PRO A 1 111 ? -1.332 17.953 -14.906 1 39.69 111 PRO A N 1
ATOM 905 C CA . PRO A 1 111 ? -1.623 19.281 -14.367 1 39.69 111 PRO A CA 1
ATOM 906 C C . PRO A 1 111 ? -3.059 19.734 -14.641 1 39.69 111 PRO A C 1
ATOM 908 O O . PRO A 1 111 ? -3.676 19.281 -15.609 1 39.69 111 PRO A O 1
ATOM 911 N N . MET B 1 1 ? -25.078 14.008 33.625 1 27.53 1 MET B N 1
ATOM 912 C CA . MET B 1 1 ? -24.703 12.859 32.812 1 27.53 1 MET B CA 1
ATOM 913 C C . MET B 1 1 ? -23.656 13.242 31.766 1 27.53 1 MET B C 1
ATOM 915 O O . MET B 1 1 ? -23.891 14.125 30.938 1 27.53 1 MET B O 1
ATOM 919 N N . MET B 1 2 ? -22.453 13.375 32.156 1 30.2 2 MET B N 1
ATOM 920 C CA . MET B 1 2 ? -21.312 13.805 31.359 1 30.2 2 MET B CA 1
ATOM 921 C C . MET B 1 2 ? -21.172 12.938 30.109 1 30.2 2 MET B C 1
ATOM 923 O O . MET B 1 2 ? -21.141 11.711 30.203 1 30.2 2 MET B O 1
ATOM 927 N N . LEU B 1 3 ? -21.953 13.172 29.062 1 32.72 3 LEU B N 1
ATOM 928 C CA . LEU B 1 3 ? -21.859 12.438 27.812 1 32.72 3 LEU B CA 1
ATOM 929 C C . LEU B 1 3 ? -20.406 12.109 27.5 1 32.72 3 LEU B C 1
ATOM 931 O O . LEU B 1 3 ? -19.578 13.008 27.359 1 32.72 3 LEU B O 1
ATOM 935 N N . VAL B 1 4 ? -19.781 11.227 28.219 1 38 4 VAL B N 1
ATOM 936 C CA . VAL B 1 4 ? -18.547 10.57 27.828 1 38 4 VAL B CA 1
ATOM 937 C C . VAL B 1 4 ? -18.562 10.273 26.328 1 38 4 VAL B C 1
ATOM 939 O O . VAL B 1 4 ? -19.359 9.461 25.859 1 38 4 VAL B O 1
ATOM 942 N N . THR B 1 5 ? -18.75 11.25 25.453 1 40.09 5 THR B N 1
ATOM 943 C CA . THR B 1 5 ? -18.594 10.945 24.031 1 40.09 5 THR B CA 1
ATOM 944 C C . THR B 1 5 ? -17.5 9.906 23.828 1 40.09 5 THR B C 1
ATOM 946 O O . THR B 1 5 ? -16.375 10.078 24.297 1 40.09 5 THR B O 1
ATOM 949 N N . ASN B 1 6 ? -17.641 8.648 24.188 1 38.75 6 ASN B N 1
ATOM 950 C CA . ASN B 1 6 ? -16.828 7.48 23.859 1 38.75 6 ASN B CA 1
ATOM 951 C C . ASN B 1 6 ? -16.078 7.672 22.547 1 38.75 6 ASN B C 1
ATOM 953 O O . ASN B 1 6 ? -16.594 7.383 21.484 1 38.75 6 ASN B O 1
ATOM 957 N N . ASN B 1 7 ? -15.602 8.766 22.156 1 42.44 7 ASN B N 1
ATOM 958 C CA . ASN B 1 7 ? -14.766 9.047 20.984 1 42.44 7 ASN B CA 1
ATOM 959 C C . ASN B 1 7 ? -13.773 7.922 20.719 1 42.44 7 ASN B C 1
ATOM 961 O O . ASN B 1 7 ? -12.82 7.738 21.484 1 42.44 7 ASN B O 1
ATOM 965 N N . ASN B 1 8 ? -14.211 6.723 20.391 1 46.78 8 ASN B N 1
ATOM 966 C CA . ASN B 1 8 ? -13.445 5.512 20.125 1 46.78 8 ASN B CA 1
ATOM 967 C C . ASN B 1 8 ? -12.086 5.836 19.516 1 46.78 8 ASN B C 1
ATOM 969 O O . ASN B 1 8 ? -11.984 6.68 18.625 1 46.78 8 ASN B O 1
ATOM 973 N N . SER B 1 9 ? -11.023 5.57 20.297 1 49.44 9 SER B N 1
ATOM 974 C CA . SER B 1 9 ? -9.617 5.703 19.922 1 49.44 9 SER B CA 1
ATOM 975 C C . SER B 1 9 ? -9.422 5.504 18.422 1 49.44 9 SER B C 1
AT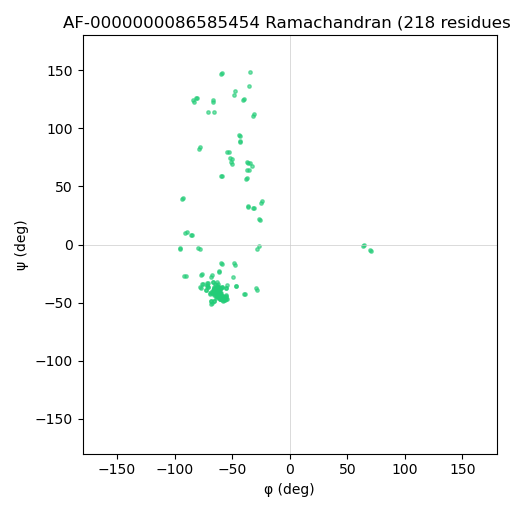OM 977 O O . SER B 1 9 ? -8.602 6.176 17.797 1 49.44 9 SER B O 1
ATOM 979 N N . PHE B 1 10 ? -10.195 4.543 17.922 1 53.69 10 PHE B N 1
ATOM 980 C CA . PHE B 1 10 ? -10.156 4.312 16.484 1 53.69 10 PHE B CA 1
ATOM 981 C C . PHE B 1 10 ? -10.609 5.551 15.719 1 53.69 10 PHE B C 1
ATOM 983 O O . PHE B 1 10 ? -10.031 5.898 14.688 1 53.69 10 PHE B O 1
ATOM 990 N N . ASP B 1 11 ? -11.578 6.145 16.203 1 57 11 ASP B N 1
ATOM 991 C CA . ASP B 1 11 ? -12.117 7.328 15.531 1 57 11 ASP B CA 1
ATOM 992 C C . ASP B 1 11 ? -11.07 8.445 15.469 1 57 11 ASP B C 1
ATOM 994 O O . ASP B 1 11 ? -11 9.18 14.484 1 57 11 ASP B O 1
ATOM 998 N N . LEU B 1 12 ? -10.305 8.398 16.562 1 56.56 12 LEU B N 1
ATOM 999 C CA . LEU B 1 12 ? -9.297 9.453 16.625 1 56.56 12 LEU B CA 1
ATOM 1000 C C . LEU B 1 12 ? -8.242 9.273 15.547 1 56.56 12 LEU B C 1
ATOM 1002 O O . LEU B 1 12 ? -7.727 10.258 15.008 1 56.56 12 LEU B O 1
ATOM 1006 N N . TRP B 1 13 ? -8.094 7.945 15.148 1 61.78 13 TRP B N 1
ATOM 1007 C CA . TRP B 1 13 ? -7.02 7.676 14.203 1 61.78 13 TRP B CA 1
ATOM 1008 C C . TRP B 1 13 ? -7.527 7.754 12.766 1 61.78 13 TRP B C 1
ATOM 1010 O O . TRP B 1 13 ? -6.75 7.992 11.836 1 61.78 13 TRP B O 1
ATOM 1020 N N . GLN B 1 14 ? -8.867 7.465 12.688 1 59.91 14 GLN B N 1
ATOM 1021 C CA . GLN B 1 14 ? -9.398 7.328 11.336 1 59.91 14 GLN B CA 1
ATOM 1022 C C . GLN B 1 14 ? -9.18 8.602 10.531 1 59.91 14 GLN B C 1
ATOM 1024 O O . GLN B 1 14 ? -9.07 8.555 9.305 1 59.91 14 GLN B O 1
ATOM 1029 N N . LYS B 1 15 ? -8.898 9.641 11.281 1 72.81 15 LYS B N 1
ATOM 1030 C CA . LYS B 1 15 ? -8.711 10.891 10.555 1 72.81 15 LYS B CA 1
ATOM 1031 C C . LYS B 1 15 ? -7.238 11.148 10.266 1 72.81 15 LYS B C 1
ATOM 1033 O O . LYS B 1 15 ? -6.895 12.094 9.547 1 72.81 15 LYS B O 1
ATOM 1038 N N . ASP B 1 16 ? -6.457 10.25 10.781 1 85.94 16 ASP B N 1
ATOM 1039 C CA . ASP B 1 16 ? -5.023 10.391 10.562 1 85.94 16 ASP B CA 1
ATOM 1040 C C . ASP B 1 16 ? -4.621 9.875 9.18 1 85.94 16 ASP B C 1
ATOM 1042 O O . ASP B 1 16 ? -5.012 8.773 8.789 1 85.94 16 ASP B O 1
ATOM 1046 N N . VAL B 1 17 ? -3.973 10.688 8.461 1 90.56 17 VAL B N 1
ATOM 1047 C CA . VAL B 1 17 ? -3.611 10.352 7.082 1 90.56 17 VAL B CA 1
ATOM 1048 C C . VAL B 1 17 ? -2.762 9.086 7.062 1 90.56 17 VAL B C 1
ATOM 1050 O O . VAL B 1 17 ? -2.902 8.25 6.168 1 90.56 17 VAL B O 1
ATOM 1053 N N . PHE B 1 18 ? -1.874 8.852 8.023 1 92.38 18 PHE B N 1
ATOM 1054 C CA . PHE B 1 18 ? -1.003 7.684 8.047 1 92.38 18 PHE B CA 1
ATOM 1055 C C . PHE B 1 18 ? -1.798 6.426 8.367 1 92.38 18 PHE B C 1
ATOM 1057 O O . PHE B 1 18 ? -1.507 5.352 7.836 1 92.38 18 PHE B O 1
ATOM 1064 N N . PHE B 1 19 ? -2.783 6.641 9.172 1 89.06 19 PHE B N 1
ATOM 1065 C CA . PHE B 1 19 ? -3.65 5.512 9.492 1 89.06 19 PHE B CA 1
ATOM 1066 C C . PHE B 1 19 ? -4.449 5.082 8.266 1 89.06 19 PHE B C 1
ATOM 1068 O O . PHE B 1 19 ? -4.48 3.9 7.914 1 89.06 19 PHE B O 1
ATOM 1075 N N . SER B 1 20 ? -5.062 6.016 7.668 1 91.38 20 SER B N 1
ATOM 1076 C CA . SER B 1 20 ? -5.871 5.723 6.484 1 91.38 20 SER B CA 1
ATOM 1077 C C . SER B 1 20 ? -5.02 5.121 5.371 1 91.38 20 SER B C 1
ATOM 1079 O O . SER B 1 20 ? -5.445 4.18 4.699 1 91.38 20 SER B O 1
ATOM 1081 N N . ALA B 1 21 ? -3.855 5.656 5.188 1 94.75 21 ALA B N 1
ATOM 1082 C CA . ALA B 1 21 ? -2.951 5.125 4.172 1 94.75 21 ALA B CA 1
ATOM 1083 C C . ALA B 1 21 ? -2.506 3.707 4.523 1 94.75 21 ALA B C 1
ATOM 1085 O O . ALA B 1 21 ? -2.408 2.844 3.646 1 94.75 21 ALA B O 1
ATOM 1086 N N . ALA B 1 22 ? -2.262 3.436 5.785 1 94.06 22 ALA B N 1
ATOM 1087 C CA . ALA B 1 22 ? -1.842 2.119 6.262 1 94.06 22 ALA B CA 1
ATOM 1088 C C . ALA B 1 22 ? -2.92 1.072 6 1 94.06 22 ALA B C 1
ATOM 1090 O O . ALA B 1 22 ? -2.613 -0.072 5.66 1 94.06 22 ALA B O 1
ATOM 1091 N N . GLU B 1 23 ? -4.148 1.456 6.16 1 91.94 23 GLU B N 1
ATOM 1092 C CA . GLU B 1 23 ? -5.258 0.532 5.941 1 91.94 23 GLU B CA 1
ATOM 1093 C C . GLU B 1 23 ? -5.266 0.01 4.508 1 91.94 23 GLU B C 1
ATOM 1095 O O . GLU B 1 23 ? -5.539 -1.169 4.273 1 91.94 23 GLU B O 1
ATOM 1100 N N . GLU B 1 24 ? -4.941 0.859 3.631 1 93.81 24 GLU B N 1
ATOM 1101 C CA . GLU B 1 24 ? -4.867 0.45 2.23 1 93.81 24 GLU B CA 1
ATOM 1102 C C . GLU B 1 24 ? -3.697 -0.502 1.997 1 93.81 24 GLU B C 1
ATOM 1104 O O . GLU B 1 24 ? -3.844 -1.518 1.312 1 93.81 24 GLU B O 1
ATOM 1109 N N . VAL B 1 25 ? -2.572 -0.202 2.596 1 95.88 25 VAL B N 1
ATOM 1110 C CA . VAL B 1 25 ? -1.418 -1.08 2.441 1 95.88 25 VAL B CA 1
ATOM 1111 C C . VAL B 1 25 ? -1.692 -2.42 3.119 1 95.88 25 VAL B C 1
ATOM 1113 O O . VAL B 1 25 ? -1.267 -3.469 2.631 1 95.88 25 VAL B O 1
ATOM 1116 N N . GLN B 1 26 ? -2.457 -2.344 4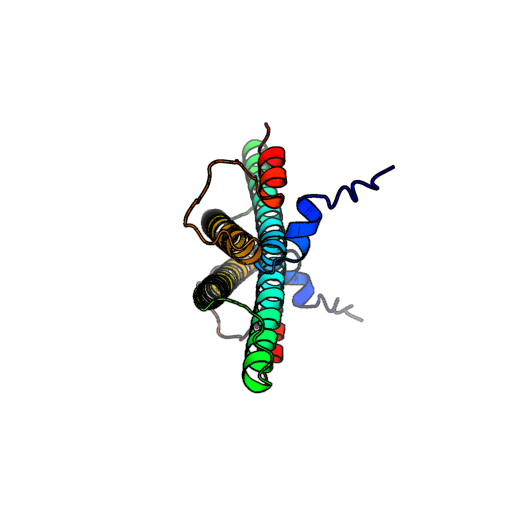.184 1 93.75 26 GLN B N 1
ATOM 1117 C CA . GLN B 1 26 ? -2.848 -3.586 4.844 1 93.75 26 GLN B CA 1
ATOM 1118 C C . GLN B 1 26 ? -3.656 -4.477 3.904 1 93.75 26 GLN B C 1
ATOM 1120 O O . GLN B 1 26 ? -3.482 -5.695 3.895 1 93.75 26 GLN B O 1
ATOM 1125 N N . GLN B 1 27 ? -4.477 -3.846 3.184 1 94.31 27 GLN B N 1
ATOM 1126 C CA . GLN B 1 27 ? -5.254 -4.613 2.217 1 94.31 27 GLN B CA 1
ATOM 1127 C C . GLN B 1 27 ? -4.348 -5.27 1.177 1 94.31 27 GLN B C 1
ATOM 1129 O O . GLN B 1 27 ? -4.594 -6.402 0.758 1 94.31 27 GLN B O 1
ATOM 1134 N N . SER B 1 28 ? -3.328 -4.543 0.759 1 94.31 28 SER B N 1
ATOM 1135 C CA . SER B 1 28 ? -2.34 -5.121 -0.144 1 94.31 28 SER B CA 1
ATOM 1136 C C . SER B 1 28 ? -1.661 -6.336 0.482 1 94.31 28 SER B C 1
ATOM 1138 O O . SER B 1 28 ? -1.522 -7.375 -0.162 1 94.31 28 SER B O 1
ATOM 1140 N N . VAL B 1 29 ? -1.303 -6.234 1.734 1 95.5 29 VAL B N 1
ATOM 1141 C CA . VAL B 1 29 ? -0.683 -7.328 2.475 1 95.5 29 VAL B CA 1
ATOM 1142 C C . VAL B 1 29 ? -1.639 -8.516 2.535 1 95.5 29 VAL B C 1
ATOM 1144 O O . VAL B 1 29 ? -1.239 -9.656 2.283 1 95.5 29 VAL B O 1
ATOM 1147 N N . ASP B 1 30 ? -2.857 -8.227 2.828 1 94.12 30 ASP B N 1
ATOM 1148 C CA . ASP B 1 30 ? -3.854 -9.289 2.943 1 94.12 30 ASP B CA 1
ATOM 1149 C C . ASP B 1 30 ? -4.004 -10.047 1.625 1 94.12 30 ASP B C 1
ATOM 1151 O O . ASP B 1 30 ? -4.145 -11.273 1.618 1 94.12 30 ASP B O 1
ATOM 1155 N N . ILE B 1 31 ? -4.023 -9.375 0.563 1 94.06 31 ILE B N 1
ATOM 1156 C CA . ILE B 1 31 ? -4.141 -9.977 -0.761 1 94.06 31 ILE B CA 1
ATOM 1157 C C . ILE B 1 31 ? -2.955 -10.898 -1.016 1 94.06 31 ILE B C 1
ATOM 1159 O O . ILE B 1 31 ? -3.133 -12.047 -1.429 1 94.06 31 ILE B O 1
ATOM 1163 N N . MET B 1 32 ? -1.781 -10.398 -0.662 1 94.5 32 MET B N 1
ATOM 1164 C CA . MET B 1 32 ? -0.579 -11.188 -0.932 1 94.5 32 MET B CA 1
ATOM 1165 C C . MET B 1 32 ? -0.478 -12.375 0.018 1 94.5 32 MET B C 1
ATOM 1167 O O . MET B 1 32 ? -0.09 -13.469 -0.39 1 94.5 32 MET B O 1
ATOM 1171 N N . GLU B 1 33 ? -0.827 -12.172 1.239 1 92.12 33 GLU B N 1
ATOM 1172 C CA . GLU B 1 33 ? -0.812 -13.266 2.201 1 92.12 33 GLU B CA 1
ATOM 1173 C C . GLU B 1 33 ? -1.777 -14.375 1.789 1 92.12 33 GLU B C 1
ATOM 1175 O O . GLU B 1 33 ? -1.476 -15.562 1.945 1 92.12 33 GLU B O 1
ATOM 1180 N N . SER B 1 34 ? -2.893 -13.938 1.329 1 90.88 34 SER B N 1
ATOM 1181 C CA . SER B 1 34 ? -3.863 -14.914 0.846 1 90.88 34 SER B CA 1
ATOM 1182 C C . SER B 1 34 ? -3.287 -15.758 -0.289 1 90.88 34 SER B C 1
ATOM 1184 O O . SER B 1 34 ? -3.428 -16.984 -0.296 1 90.88 34 SER B O 1
ATOM 1186 N N . MET B 1 35 ? -2.643 -15.07 -1.188 1 89.44 35 MET B N 1
ATOM 1187 C CA . MET B 1 35 ? -2.023 -15.781 -2.301 1 89.44 35 MET B CA 1
ATOM 1188 C C . MET B 1 35 ? -0.916 -16.703 -1.807 1 89.44 35 MET B C 1
ATOM 1190 O O . MET B 1 35 ? -0.795 -17.844 -2.27 1 89.44 35 MET B O 1
ATOM 1194 N N . TYR B 1 36 ? -0.156 -16.219 -0.901 1 86.44 36 TYR B N 1
ATOM 1195 C CA . TYR B 1 36 ? 0.942 -17.016 -0.352 1 86.44 36 TYR B CA 1
ATOM 1196 C C . TYR B 1 36 ? 0.426 -18.297 0.289 1 86.44 36 TYR B C 1
ATOM 1198 O O . TYR B 1 36 ? 0.983 -19.375 0.069 1 86.44 36 TYR B O 1
ATOM 1206 N N . ARG B 1 37 ? -0.646 -18.156 1.084 1 88.38 37 ARG B N 1
ATOM 1207 C CA . ARG B 1 37 ? -1.245 -19.328 1.735 1 88.38 37 ARG B CA 1
ATOM 1208 C C . ARG B 1 37 ? -1.787 -20.312 0.707 1 88.38 37 ARG B C 1
ATOM 1210 O O . ARG B 1 37 ? -1.667 -21.516 0.88 1 88.38 37 ARG B O 1
ATOM 1217 N N . MET B 1 38 ? -2.377 -19.812 -0.337 1 84.12 38 MET B N 1
ATOM 1218 C CA . MET B 1 38 ? -2.883 -20.656 -1.408 1 84.12 38 MET B CA 1
ATOM 1219 C C . MET B 1 38 ? -1.749 -21.438 -2.068 1 84.12 38 MET B C 1
ATOM 1221 O O . MET B 1 38 ? -1.896 -22.625 -2.373 1 84.12 38 MET B O 1
ATOM 1225 N N . TRP B 1 39 ? -0.658 -20.781 -2.236 1 81.19 39 TRP B N 1
ATOM 1226 C CA . TRP B 1 39 ? 0.508 -21.422 -2.83 1 81.19 39 TRP B CA 1
ATOM 1227 C C . TRP B 1 39 ? 1.04 -22.516 -1.922 1 81.19 39 TRP B C 1
ATOM 1229 O O . TRP B 1 39 ? 1.383 -23.609 -2.393 1 81.19 39 TRP B O 1
ATOM 1239 N N . LEU B 1 40 ? 1.116 -22.297 -0.708 1 80.38 40 LEU B N 1
ATOM 1240 C CA . LEU B 1 40 ? 1.606 -23.281 0.245 1 80.38 40 LEU B CA 1
ATOM 1241 C C . LEU B 1 40 ? 0.688 -24.5 0.288 1 80.38 40 LEU B C 1
ATOM 1243 O O . LEU B 1 40 ? 1.157 -25.641 0.389 1 80.38 40 LEU B O 1
ATOM 1247 N N . ARG B 1 41 ? -0.503 -24.219 0.23 1 81.81 41 ARG B N 1
ATOM 1248 C CA . ARG B 1 41 ? -1.48 -25.297 0.256 1 81.81 41 ARG B CA 1
ATOM 1249 C C . ARG B 1 41 ? -1.42 -26.125 -1.025 1 81.81 41 ARG B C 1
ATOM 1251 O O . ARG B 1 41 ? -1.501 -27.359 -0.984 1 81.81 41 ARG B O 1
ATOM 1258 N N . GLY B 1 42 ? -1.427 -25.484 -2.145 1 74.62 42 GLY B N 1
ATOM 1259 C CA . GLY B 1 42 ? -1.309 -26.188 -3.408 1 74.62 42 GLY B CA 1
ATOM 1260 C C . GLY B 1 42 ? -0.076 -27.078 -3.486 1 74.62 42 GLY B C 1
ATOM 1261 O O . GLY B 1 42 ? -0.126 -28.172 -4.043 1 74.62 42 GLY B O 1
ATOM 1262 N N . GLY B 1 43 ? 1.073 -26.484 -3.08 1 68.94 43 GLY B N 1
ATOM 1263 C CA . GLY B 1 43 ? 2.277 -27.297 -3.023 1 68.94 43 GLY B CA 1
ATOM 1264 C C . GLY B 1 43 ? 2.115 -28.547 -2.17 1 68.94 43 GLY B C 1
ATOM 1265 O O . GLY B 1 43 ? 2.609 -29.625 -2.527 1 68.94 43 GLY B O 1
ATOM 1266 N N . ARG B 1 44 ? 1.41 -28.469 -1.103 1 70.88 44 ARG B N 1
ATOM 1267 C CA . ARG B 1 44 ? 1.191 -29.609 -0.215 1 70.88 44 ARG B CA 1
ATOM 1268 C C . ARG B 1 44 ? 0.244 -30.625 -0.847 1 70.88 44 ARG B C 1
ATOM 1270 O O . ARG B 1 44 ? 0.434 -31.828 -0.702 1 70.88 44 ARG B O 1
ATOM 1277 N N . GLU B 1 45 ? -0.709 -30.141 -1.598 1 69.5 45 GLU B N 1
ATOM 1278 C CA . GLU B 1 45 ? -1.706 -31.016 -2.209 1 69.5 45 GLU B CA 1
ATOM 1279 C C . GLU B 1 45 ? -1.265 -31.469 -3.6 1 69.5 45 GLU B C 1
ATOM 1281 O O . GLU B 1 45 ? -1.95 -32.25 -4.246 1 69.5 45 GLU B O 1
ATOM 1286 N N . GLY B 1 46 ? -0.094 -31.172 -3.848 1 63.75 46 GLY B N 1
ATOM 1287 C CA . GLY B 1 46 ? 0.401 -31.547 -5.164 1 63.75 46 GLY B CA 1
ATOM 1288 C C . GLY B 1 46 ? -0.198 -30.719 -6.281 1 63.75 46 GLY B C 1
ATOM 1289 O O . GLY B 1 46 ? -0.06 -31.047 -7.457 1 63.75 46 GLY B O 1
ATOM 1290 N N . GLN B 1 47 ? -1.148 -29.859 -5.961 1 60.38 47 GLN B N 1
ATOM 1291 C CA . GLN B 1 47 ? -1.687 -28.953 -6.965 1 60.38 47 GLN B CA 1
ATOM 1292 C C . GLN B 1 47 ? -0.738 -27.781 -7.211 1 60.38 47 GLN B C 1
ATOM 1294 O O . GLN B 1 47 ? -0.317 -27.109 -6.27 1 60.38 47 GLN B O 1
ATOM 1299 N N . GLU B 1 48 ? 0.25 -28.047 -8.086 1 53.66 48 GLU B N 1
ATOM 1300 C CA . GLU B 1 48 ? 1.257 -27.031 -8.383 1 53.66 48 GLU B CA 1
ATOM 1301 C C . GLU B 1 48 ? 0.607 -25.703 -8.773 1 53.66 48 GLU B C 1
ATOM 1303 O O . GLU B 1 48 ? -0.144 -25.641 -9.742 1 53.66 48 GLU B O 1
ATOM 1308 N N . LEU B 1 49 ? 0.054 -24.969 -7.852 1 58.28 49 LEU B N 1
ATOM 1309 C CA . LEU B 1 49 ? -0.19 -23.641 -8.383 1 58.28 49 LEU B CA 1
ATOM 1310 C C . LEU B 1 49 ? 1.01 -23.141 -9.188 1 58.28 49 LEU B C 1
ATOM 1312 O O . LEU B 1 49 ? 2.148 -23.219 -8.719 1 58.28 49 LEU B O 1
ATOM 1316 N N . ASP B 1 50 ? 1.016 -23.438 -10.484 1 59.06 50 ASP B N 1
ATOM 1317 C CA . ASP B 1 50 ? 2.045 -23.203 -11.492 1 59.06 50 ASP B CA 1
ATOM 1318 C C . ASP B 1 50 ? 2.76 -21.875 -11.242 1 59.06 50 ASP B C 1
ATOM 1320 O O . ASP B 1 50 ? 2.852 -21.031 -12.148 1 59.06 50 ASP B O 1
ATOM 1324 N N . TYR B 1 51 ? 2.891 -21.484 -10.008 1 67.38 51 TYR B N 1
ATOM 1325 C CA . TYR B 1 51 ? 3.697 -20.281 -9.867 1 67.38 51 TYR B CA 1
ATOM 1326 C C . TYR B 1 51 ? 5.184 -20.609 -9.859 1 67.38 51 TYR B C 1
ATOM 1328 O O . TYR B 1 51 ? 5.613 -21.531 -9.156 1 67.38 51 TYR B O 1
ATOM 1336 N N . SER B 1 52 ? 5.875 -20.031 -10.766 1 77.62 52 SER B N 1
ATOM 1337 C CA . SER B 1 52 ? 7.32 -20.203 -10.867 1 77.62 52 SER B CA 1
ATOM 1338 C C . SER B 1 52 ? 8.023 -19.766 -9.586 1 77.62 52 SER B C 1
ATOM 1340 O O . SER B 1 52 ? 7.48 -18.984 -8.805 1 77.62 52 SER B O 1
ATOM 1342 N N . VAL B 1 53 ? 9.094 -20.438 -9.305 1 82.31 53 VAL B N 1
ATOM 1343 C CA . VAL B 1 53 ? 9.953 -20.078 -8.18 1 82.31 53 VAL B CA 1
ATOM 1344 C C . VAL B 1 53 ? 10.219 -18.578 -8.195 1 82.31 53 VAL B C 1
ATOM 1346 O O . VAL B 1 53 ? 10.234 -17.938 -7.145 1 82.31 53 VAL B O 1
ATOM 1349 N N . ASP B 1 54 ? 10.328 -18.031 -9.398 1 85.56 54 ASP B N 1
ATOM 1350 C CA . ASP B 1 54 ? 10.578 -16.609 -9.555 1 85.56 54 ASP B CA 1
ATOM 1351 C C . ASP B 1 54 ? 9.406 -15.781 -9.031 1 85.56 54 ASP B C 1
ATOM 1353 O O . ASP B 1 54 ? 9.602 -14.781 -8.336 1 85.56 54 ASP B O 1
ATOM 1357 N N . LEU B 1 55 ? 8.242 -16.25 -9.258 1 87.12 55 LEU B N 1
ATOM 1358 C CA . LEU B 1 55 ? 7.059 -15.508 -8.836 1 87.12 55 LEU B CA 1
ATOM 1359 C C . LEU B 1 55 ? 6.855 -15.625 -7.328 1 87.12 55 LEU B C 1
ATOM 1361 O O . LEU B 1 55 ? 6.406 -14.68 -6.68 1 87.12 55 LEU B O 1
ATOM 1365 N N . HIS B 1 56 ? 7.223 -16.766 -6.934 1 87.19 56 HIS B N 1
ATOM 1366 C CA . HIS B 1 56 ? 7.199 -16.953 -5.488 1 87.19 56 HIS B CA 1
ATOM 1367 C C . HIS B 1 56 ? 8.156 -16 -4.789 1 87.19 56 HIS B C 1
ATOM 1369 O O . HIS B 1 56 ? 7.797 -15.375 -3.785 1 87.19 56 HIS B O 1
ATOM 1375 N N . GLY B 1 57 ? 9.32 -15.828 -5.273 1 92.06 57 GLY B N 1
ATOM 1376 C CA . GLY B 1 57 ? 10.305 -14.891 -4.742 1 92.06 57 GLY B CA 1
ATOM 1377 C C . GLY B 1 57 ? 9.836 -13.453 -4.785 1 92.06 57 GLY B C 1
ATOM 1378 O O . GLY B 1 57 ? 10 -12.711 -3.812 1 92.06 57 GLY B O 1
ATOM 1379 N N . GLU B 1 58 ? 9.188 -13.172 -5.945 1 91.81 58 GLU B N 1
ATOM 1380 C CA . GLU B 1 58 ? 8.664 -11.82 -6.09 1 91.81 58 GLU B CA 1
ATOM 1381 C C . GLU B 1 58 ? 7.57 -11.539 -5.062 1 91.81 58 GLU B C 1
ATOM 1383 O O . GLU B 1 58 ? 7.512 -10.445 -4.5 1 91.81 58 GLU B O 1
ATOM 1388 N N . LEU B 1 59 ? 6.719 -12.477 -4.848 1 93.31 59 LEU B N 1
ATOM 1389 C CA . LEU B 1 59 ? 5.629 -12.328 -3.893 1 93.31 59 LEU B CA 1
ATOM 1390 C C . LEU B 1 59 ? 6.168 -12.133 -2.48 1 93.31 59 LEU B C 1
ATOM 1392 O O . LEU B 1 59 ? 5.719 -11.234 -1.758 1 93.31 59 LEU B O 1
ATOM 1396 N N . GLN B 1 60 ? 7.156 -12.906 -2.082 1 93 60 GLN B N 1
ATOM 1397 C CA . GLN B 1 60 ? 7.742 -12.812 -0.751 1 93 60 GLN B CA 1
ATOM 1398 C C . GLN B 1 60 ? 8.438 -11.469 -0.547 1 93 60 GLN B C 1
ATOM 1400 O O . GLN B 1 60 ? 8.32 -10.867 0.521 1 93 60 GLN B O 1
ATOM 1405 N N . MET B 1 61 ? 9.125 -11.008 -1.548 1 94.56 61 MET B N 1
ATOM 1406 C CA . MET B 1 61 ? 9.812 -9.727 -1.469 1 94.56 61 MET B CA 1
ATOM 1407 C C . MET B 1 61 ? 8.805 -8.578 -1.351 1 94.56 61 MET B C 1
ATOM 1409 O O . MET B 1 61 ? 8.961 -7.699 -0.504 1 94.56 61 MET B O 1
ATOM 1413 N N . ALA B 1 62 ? 7.805 -8.617 -2.236 1 94.94 62 ALA B N 1
ATOM 1414 C CA . ALA B 1 62 ? 6.785 -7.57 -2.209 1 94.94 62 ALA B CA 1
ATOM 1415 C C . ALA B 1 62 ? 6.055 -7.551 -0.87 1 94.94 62 ALA B C 1
ATOM 1417 O O . ALA B 1 62 ? 5.809 -6.484 -0.303 1 94.94 62 ALA B O 1
ATOM 1418 N N . LEU B 1 63 ? 5.691 -8.711 -0.375 1 95.31 63 LEU B N 1
ATOM 1419 C CA . LEU B 1 63 ? 5.039 -8.844 0.923 1 95.31 63 LEU B CA 1
ATOM 1420 C C . LEU B 1 63 ? 5.922 -8.289 2.035 1 95.31 63 LEU B C 1
ATOM 1422 O O . LEU B 1 63 ? 5.453 -7.535 2.889 1 95.31 63 LEU B O 1
ATOM 1426 N N . GLY B 1 64 ? 7.219 -8.656 2.021 1 93.75 64 GLY B N 1
ATOM 1427 C CA . GLY B 1 64 ? 8.156 -8.156 3.01 1 93.75 64 GLY B CA 1
ATOM 1428 C C . GLY B 1 64 ? 8.266 -6.641 3.016 1 93.75 64 GLY B C 1
ATOM 1429 O O . GLY B 1 64 ? 8.234 -6.016 4.078 1 93.75 64 GLY B O 1
ATOM 1430 N N . THR B 1 65 ? 8.344 -6.027 1.832 1 94.56 65 THR B N 1
ATOM 1431 C CA . THR B 1 65 ? 8.461 -4.578 1.72 1 94.56 65 THR B CA 1
ATOM 1432 C C . THR B 1 65 ? 7.172 -3.895 2.17 1 94.56 65 THR B C 1
ATOM 1434 O O . THR B 1 65 ? 7.215 -2.844 2.812 1 94.56 65 THR B O 1
ATOM 1437 N N . ALA B 1 66 ? 6.012 -4.457 1.792 1 95.25 66 ALA B N 1
ATOM 1438 C CA . ALA B 1 66 ? 4.746 -3.871 2.217 1 95.25 66 ALA B CA 1
ATOM 1439 C C . ALA B 1 66 ? 4.602 -3.914 3.736 1 95.25 66 ALA B C 1
ATOM 1441 O O . ALA B 1 66 ? 4.105 -2.963 4.348 1 95.25 66 ALA B O 1
ATOM 1442 N N . LYS B 1 67 ? 5.074 -4.992 4.344 1 92.75 67 LYS B N 1
ATOM 1443 C CA . LYS B 1 67 ? 5.027 -5.094 5.797 1 92.75 67 LYS B CA 1
ATOM 1444 C C . LYS B 1 67 ? 5.945 -4.07 6.453 1 92.75 67 LYS B C 1
ATOM 1446 O O . LYS B 1 67 ? 5.609 -3.496 7.492 1 92.75 67 LYS B O 1
ATOM 1451 N N . TRP B 1 68 ? 7.055 -3.902 5.84 1 92.81 68 TRP B N 1
ATOM 1452 C CA . TRP B 1 68 ? 7.969 -2.869 6.309 1 92.81 68 TRP B CA 1
ATOM 1453 C C . TRP B 1 68 ? 7.332 -1.488 6.207 1 92.81 68 TRP B C 1
ATOM 1455 O O . TRP B 1 68 ? 7.445 -0.675 7.129 1 92.81 68 TRP B O 1
ATOM 1465 N N . GLN B 1 69 ? 6.617 -1.243 5.148 1 92.88 69 GLN B N 1
ATOM 1466 C CA . GLN B 1 69 ? 5.91 0.02 4.961 1 92.88 69 GLN B CA 1
ATOM 1467 C C . GLN B 1 69 ? 4.879 0.242 6.066 1 92.88 69 GLN B C 1
ATOM 1469 O O . GLN B 1 69 ? 4.688 1.37 6.523 1 92.88 69 GLN B O 1
ATOM 1474 N N . LEU B 1 70 ? 4.23 -0.756 6.484 1 93.75 70 LEU B N 1
ATOM 1475 C CA . LEU B 1 70 ? 3.246 -0.652 7.559 1 93.75 70 LEU B CA 1
ATOM 1476 C C . LEU B 1 70 ? 3.902 -0.192 8.852 1 93.75 70 LEU B C 1
ATOM 1478 O O . LEU B 1 70 ? 3.309 0.576 9.617 1 93.75 70 LEU B O 1
ATOM 1482 N N . GLU B 1 71 ? 5.086 -0.644 9.047 1 89.25 71 GLU B N 1
ATOM 1483 C CA . GLU B 1 71 ? 5.809 -0.207 10.234 1 89.25 71 GLU B CA 1
ATOM 1484 C C . GLU B 1 71 ? 6.117 1.286 10.18 1 89.25 71 GLU B C 1
ATOM 1486 O O . GLU B 1 71 ? 6.066 1.978 11.195 1 89.25 71 GLU B O 1
ATOM 1491 N N . GLU B 1 72 ? 6.465 1.698 8.977 1 90.12 72 GLU B N 1
ATOM 1492 C CA . GLU B 1 72 ? 6.711 3.125 8.789 1 90.12 72 GLU B CA 1
ATOM 1493 C C . GLU B 1 72 ? 5.457 3.943 9.07 1 90.12 72 GLU B C 1
ATOM 1495 O O . GLU B 1 72 ? 5.523 4.996 9.711 1 90.12 72 GLU B O 1
ATOM 1500 N N . PHE B 1 73 ? 4.32 3.48 8.617 1 93.44 73 PHE B N 1
ATOM 1501 C CA . PHE B 1 73 ? 3.061 4.176 8.852 1 93.44 73 PHE B CA 1
ATOM 1502 C C . PHE B 1 73 ? 2.73 4.215 10.336 1 93.44 73 PHE B C 1
ATOM 1504 O O . PHE B 1 73 ? 2.205 5.211 10.836 1 93.44 73 PHE B O 1
ATOM 1511 N N . GLU B 1 74 ? 3.002 3.15 10.969 1 88.56 74 GLU B N 1
ATOM 1512 C CA . GLU B 1 74 ? 2.73 3.113 12.406 1 88.56 74 GLU B CA 1
ATOM 1513 C C . GLU B 1 74 ? 3.531 4.18 13.148 1 88.56 74 GLU B C 1
ATOM 1515 O O . GLU B 1 74 ? 2.988 4.891 14 1 88.56 74 GLU B O 1
ATOM 1520 N N . ARG B 1 75 ? 4.738 4.242 12.82 1 88.5 75 ARG B N 1
ATOM 1521 C CA . ARG B 1 75 ? 5.594 5.25 13.438 1 88.5 75 ARG B CA 1
ATOM 1522 C C . ARG B 1 75 ? 5.082 6.656 13.148 1 88.5 75 ARG B C 1
ATOM 1524 O O . ARG B 1 75 ? 5.012 7.492 14.055 1 88.5 75 ARG B O 1
ATOM 1531 N N . ALA B 1 76 ? 4.762 6.898 11.914 1 91.12 76 ALA B N 1
ATOM 1532 C CA . ALA B 1 76 ? 4.273 8.211 11.5 1 91.12 76 ALA B CA 1
ATOM 1533 C C . ALA B 1 76 ? 2.955 8.547 12.195 1 91.12 76 ALA B C 1
ATOM 1535 O O . ALA B 1 76 ? 2.742 9.688 12.617 1 91.12 76 ALA B O 1
ATOM 1536 N N . ALA B 1 77 ? 2.084 7.602 12.273 1 89.81 77 ALA B N 1
ATOM 1537 C CA . ALA B 1 77 ? 0.793 7.812 12.922 1 89.81 77 ALA B CA 1
ATOM 1538 C C . ALA B 1 77 ? 0.972 8.156 14.398 1 89.81 77 ALA B C 1
ATOM 1540 O O . ALA B 1 77 ? 0.264 9.016 14.93 1 89.81 77 ALA B O 1
ATOM 1541 N N . ARG B 1 78 ? 1.895 7.453 14.953 1 85.38 78 ARG B N 1
ATOM 1542 C CA . ARG B 1 78 ? 2.176 7.734 16.359 1 85.38 78 ARG B CA 1
ATOM 1543 C C . ARG B 1 78 ? 2.707 9.156 16.531 1 85.38 78 ARG B C 1
ATOM 1545 O O . ARG B 1 78 ? 2.299 9.867 17.453 1 85.38 78 ARG B O 1
ATOM 1552 N N . LEU B 1 79 ? 3.6 9.484 15.719 1 85.44 79 LEU B N 1
ATOM 1553 C CA . LEU B 1 79 ? 4.133 10.844 15.75 1 85.44 79 LEU B CA 1
ATOM 1554 C C . LEU B 1 79 ? 3.023 11.867 15.555 1 85.44 79 LEU B C 1
ATOM 1556 O O . LEU B 1 79 ? 2.938 12.852 16.297 1 85.44 79 LEU B O 1
ATOM 1560 N N . SER B 1 80 ? 2.244 11.641 14.57 1 85.62 80 SER B N 1
ATOM 1561 C CA . SER B 1 80 ? 1.123 12.523 14.25 1 85.62 80 SER B CA 1
ATOM 1562 C C . SER B 1 80 ? 0.183 12.672 15.438 1 85.62 80 SER B C 1
ATOM 1564 O O . SER B 1 80 ? -0.25 13.781 15.758 1 85.62 80 SER B O 1
ATOM 1566 N N . HIS B 1 81 ? -0.129 11.602 15.977 1 83.06 81 HIS B N 1
ATOM 1567 C CA . HIS B 1 81 ? -1.004 11.617 17.141 1 83.06 81 HIS B CA 1
ATOM 1568 C C . HIS B 1 81 ? -0.379 12.406 18.297 1 83.06 81 HIS B C 1
ATOM 1570 O O . HIS B 1 81 ? -1.069 13.156 18.984 1 83.06 81 HIS B O 1
ATOM 1576 N N . GLY B 1 82 ? 0.891 12.172 18.531 1 80.31 82 GLY B N 1
ATOM 1577 C CA . GLY B 1 82 ? 1.594 12.938 19.547 1 80.31 82 GLY B CA 1
ATOM 1578 C C . GLY B 1 82 ? 1.517 14.438 19.328 1 80.31 82 GLY B C 1
ATOM 1579 O O . GLY B 1 82 ? 1.324 15.195 20.281 1 80.31 82 GLY B O 1
ATOM 1580 N N . TYR B 1 83 ? 1.69 14.844 18.156 1 78.31 83 TYR B N 1
ATOM 1581 C CA . TYR B 1 83 ? 1.595 16.266 17.844 1 78.31 83 TYR B CA 1
ATOM 1582 C C . TYR B 1 83 ? 0.193 16.797 18.109 1 78.31 83 TYR B C 1
ATOM 1584 O O . TYR B 1 83 ? 0.033 17.906 18.641 1 78.31 83 TYR B O 1
ATOM 1592 N N . ARG B 1 84 ? -0.744 16.094 17.75 1 76.75 84 ARG B N 1
ATOM 1593 C CA . ARG B 1 84 ? -2.125 16.531 17.922 1 76.75 84 ARG B CA 1
ATOM 1594 C C . ARG B 1 84 ? -2.484 16.672 19.406 1 76.75 84 ARG B C 1
ATOM 1596 O O . ARG B 1 84 ? -3.275 17.531 19.781 1 76.75 84 ARG B O 1
ATOM 1603 N N . LEU B 1 85 ? -1.936 15.828 20.125 1 75.75 85 LEU B N 1
ATOM 1604 C CA . LEU B 1 85 ? -2.225 15.859 21.562 1 75.75 85 LEU B CA 1
ATOM 1605 C C . LEU B 1 85 ? -1.309 16.844 22.281 1 75.75 85 LEU B C 1
ATOM 1607 O O . LEU B 1 85 ? -1.568 17.219 23.422 1 75.75 85 LEU B O 1
ATOM 1611 N N . GLY B 1 86 ? -0.512 17.656 21.547 1 70.5 86 GLY B N 1
ATOM 1612 C CA . GLY B 1 86 ? 0.446 18.547 22.188 1 70.5 86 GLY B CA 1
ATOM 1613 C C . GLY B 1 86 ? 1.53 17.797 22.953 1 70.5 86 GLY B C 1
ATOM 1614 O O . GLY B 1 86 ? 2.213 18.375 23.797 1 70.5 86 GLY B O 1
ATOM 1615 N N . THR B 1 87 ? 1.53 16.578 23 1 58.31 87 THR B N 1
ATOM 1616 C CA . THR B 1 87 ? 2.492 15.75 23.719 1 58.31 87 THR B CA 1
ATOM 1617 C C . THR B 1 87 ? 3.648 15.344 22.812 1 58.31 87 THR B C 1
ATOM 1619 O O . THR B 1 87 ? 3.637 14.258 22.234 1 58.31 87 THR B O 1
ATOM 1622 N N . ILE B 1 88 ? 4.09 16.312 21.984 1 52.66 88 ILE B N 1
ATOM 1623 C CA . ILE B 1 88 ? 5.109 15.891 21.031 1 52.66 88 ILE B CA 1
ATOM 1624 C C . ILE B 1 88 ? 6.191 15.094 21.766 1 52.66 88 ILE B C 1
ATOM 1626 O O . ILE B 1 88 ? 7.242 14.789 21.188 1 52.66 88 ILE B O 1
ATOM 1630 N N . GLN B 1 89 ? 6.25 15.227 23.203 1 44.78 89 GLN B N 1
ATOM 1631 C CA . GLN B 1 89 ? 7.43 14.531 23.719 1 44.78 89 GLN B CA 1
ATOM 1632 C C . GLN B 1 89 ? 7.543 13.133 23.125 1 44.78 89 GLN B C 1
ATOM 1634 O O . GLN B 1 89 ? 6.543 12.547 22.703 1 44.78 89 GLN B O 1
ATOM 1639 N N . GLN B 1 90 ? 8.797 12.875 22.672 1 43.44 90 GLN B N 1
ATOM 1640 C CA . GLN B 1 90 ? 9.312 11.586 22.219 1 43.44 90 GLN B CA 1
ATOM 1641 C C . GLN B 1 90 ? 8.602 10.438 22.906 1 43.44 90 GLN B C 1
ATOM 1643 O O . GLN B 1 90 ? 9.117 9.32 22.953 1 43.44 90 GLN B O 1
ATOM 1648 N N . THR B 1 91 ? 7.719 10.844 23.828 1 36.38 91 THR B N 1
ATOM 1649 C CA . THR B 1 91 ? 7.324 9.672 24.594 1 36.38 91 THR B CA 1
ATOM 1650 C C . THR B 1 91 ? 6.691 8.617 23.688 1 36.38 91 THR B C 1
ATOM 1652 O O . THR B 1 91 ? 5.613 8.836 23.141 1 36.38 91 THR B O 1
ATOM 1655 N N . ALA B 1 92 ? 7.434 8.219 22.781 1 39.44 92 ALA B N 1
ATOM 1656 C CA . ALA B 1 92 ? 7.133 6.895 22.234 1 39.44 92 ALA B CA 1
ATOM 1657 C C . ALA B 1 92 ? 6.434 6.023 23.266 1 39.44 92 ALA B C 1
ATOM 1659 O O . ALA B 1 92 ? 7.082 5.266 24 1 39.44 92 ALA B O 1
ATOM 1660 N N . ALA B 1 93 ? 5.816 6.609 24.25 1 33.97 93 ALA B N 1
ATOM 1661 C CA . ALA B 1 93 ? 5.164 5.781 25.266 1 33.97 93 ALA B CA 1
ATOM 1662 C C . ALA B 1 93 ? 4.574 4.52 24.641 1 33.97 93 ALA B C 1
ATOM 1664 O O . ALA B 1 93 ? 4.148 4.531 23.484 1 33.97 93 ALA B O 1
ATOM 1665 N N . ARG B 1 94 ? 4.77 3.424 25.312 1 37.03 94 ARG B N 1
ATOM 1666 C CA . ARG B 1 94 ? 4.695 1.968 25.359 1 37.03 94 ARG B CA 1
ATOM 1667 C C . ARG B 1 94 ? 3.328 1.474 24.906 1 37.03 94 ARG B C 1
ATOM 1669 O O . ARG B 1 94 ? 3.061 0.27 24.922 1 37.03 94 ARG B O 1
ATOM 1676 N N . GLY B 1 95 ? 2.301 2.338 25.109 1 36.03 95 GLY B N 1
ATOM 1677 C CA . GLY B 1 95 ? 1.125 1.493 24.969 1 36.03 95 GLY B CA 1
ATOM 1678 C C . GLY B 1 95 ? 0.943 0.944 23.562 1 36.03 95 GLY B C 1
ATOM 1679 O O . GLY B 1 95 ? 1.358 1.571 22.594 1 36.03 95 GLY B O 1
ATOM 1680 N N . ASN B 1 96 ? 1.076 -0.322 23.484 1 39.78 96 ASN B N 1
ATOM 1681 C CA . ASN B 1 96 ? 0.801 -1.181 22.344 1 39.78 96 ASN B CA 1
ATOM 1682 C C . ASN B 1 96 ? -0.356 -0.644 21.5 1 39.78 96 ASN B C 1
ATOM 1684 O O . ASN B 1 96 ? -1.509 -1.022 21.719 1 39.78 96 ASN B O 1
ATOM 1688 N N . LEU B 1 97 ? -0.525 0.597 21.438 1 41.16 97 LEU B N 1
ATOM 1689 C CA . LEU B 1 97 ? -1.642 0.917 20.562 1 41.16 97 LEU B CA 1
ATOM 1690 C C . LEU B 1 97 ? -1.5 0.198 19.219 1 41.16 97 LEU B C 1
ATOM 1692 O O . LEU B 1 97 ? -0.647 0.558 18.406 1 41.16 97 LEU B O 1
ATOM 1696 N N . LEU B 1 98 ? -1.647 -0.913 19.391 1 46.28 98 LEU B N 1
ATOM 1697 C CA . LEU B 1 98 ? -1.691 -1.698 18.172 1 46.28 98 LEU B CA 1
ATOM 1698 C C . LEU B 1 98 ? -2.553 -1.011 17.109 1 46.28 98 LEU B C 1
ATOM 1700 O O . LEU B 1 98 ? -3.689 -0.624 17.391 1 46.28 98 LEU B O 1
ATOM 1704 N N . MET B 1 99 ? -1.846 -0.29 16.344 1 52.81 99 MET B N 1
ATOM 1705 C CA . MET B 1 99 ? -2.619 0.273 15.25 1 52.81 99 MET B CA 1
ATOM 1706 C C . MET B 1 99 ? -3.607 -0.75 14.695 1 52.81 99 MET B C 1
ATOM 1708 O O . MET B 1 99 ? -3.291 -1.937 14.602 1 52.81 99 MET B O 1
ATOM 1712 N N . PRO B 1 100 ? -4.77 -0.3 14.719 1 52.38 100 PRO B N 1
ATOM 1713 C CA . PRO B 1 100 ? -5.809 -1.254 14.32 1 52.38 100 PRO B CA 1
ATOM 1714 C C . PRO B 1 100 ? -5.375 -2.152 13.164 1 52.38 100 PRO B C 1
ATOM 1716 O O . PRO B 1 100 ? -5.703 -3.34 13.148 1 52.38 100 PRO B O 1
ATOM 1719 N N . TRP B 1 101 ? -4.766 -1.546 12.273 1 54.59 101 TRP B N 1
ATOM 1720 C CA . TRP B 1 101 ? -4.379 -2.424 11.172 1 54.59 101 TRP B CA 1
ATOM 1721 C C . TRP B 1 101 ? -3.43 -3.516 11.656 1 54.59 101 TRP B C 1
ATOM 1723 O O . TRP B 1 101 ? -3.332 -4.578 11.031 1 54.59 101 TRP B O 1
ATOM 1733 N N . LYS B 1 102 ? -2.799 -3.133 12.781 1 56.19 102 LYS B N 1
ATOM 1734 C CA . LYS B 1 102 ? -1.917 -4.168 13.312 1 56.19 102 LYS B CA 1
ATOM 1735 C C . LYS B 1 102 ? -2.713 -5.25 14.031 1 56.19 102 LYS B C 1
ATOM 1737 O O . LYS B 1 102 ? -2.334 -6.422 14.016 1 56.19 102 LYS B O 1
ATOM 1742 N N . ILE B 1 103 ? -3.686 -4.711 14.656 1 50.12 103 ILE B N 1
ATOM 1743 C CA . ILE B 1 103 ? -4.48 -5.711 15.359 1 50.12 103 ILE B CA 1
ATOM 1744 C C . ILE B 1 103 ? -4.957 -6.781 14.383 1 50.12 103 ILE B C 1
ATOM 1746 O O . ILE B 1 103 ? -4.895 -7.977 14.68 1 50.12 103 ILE B O 1
ATOM 1750 N N . LYS B 1 104 ? -5.406 -6.25 13.312 1 49.34 104 LYS B N 1
ATOM 1751 C CA . LYS B 1 104 ? -5.867 -7.227 12.328 1 49.34 104 LYS B CA 1
ATOM 1752 C C . LYS B 1 104 ? -4.734 -8.141 11.891 1 49.34 104 LYS B C 1
ATOM 1754 O O . LYS B 1 104 ? -4.926 -9.352 11.75 1 49.34 104 LYS B O 1
ATOM 1759 N N . TYR B 1 105 ? -3.658 -7.551 11.711 1 49.72 105 TYR B N 1
ATOM 1760 C CA . TYR B 1 105 ? -2.484 -8.336 11.344 1 49.72 105 TYR B CA 1
ATOM 1761 C C . TYR B 1 105 ? -2.143 -9.352 12.43 1 49.72 105 TYR B C 1
ATOM 1763 O O . TYR B 1 105 ? -1.803 -10.5 12.133 1 49.72 105 TYR B O 1
ATOM 1771 N N . LEU B 1 106 ? -2.236 -8.805 13.586 1 51.22 106 LEU B N 1
ATOM 1772 C CA . LEU B 1 106 ? -1.925 -9.688 14.703 1 51.22 106 LEU B CA 1
ATOM 1773 C C . LEU B 1 106 ? -2.949 -10.812 14.805 1 51.22 106 LEU B C 1
ATOM 1775 O O . LEU B 1 106 ? -2.611 -11.93 15.195 1 51.22 106 LEU B O 1
ATOM 1779 N N . GLU B 1 107 ? -4.043 -10.484 14.547 1 50.88 107 GLU B N 1
ATOM 1780 C CA . GLU B 1 107 ? -5.09 -11.5 14.625 1 50.88 107 GLU B CA 1
ATOM 1781 C C . GLU B 1 107 ? -4.961 -12.523 13.5 1 50.88 107 GLU B C 1
ATOM 1783 O O . GLU B 1 107 ? -5.188 -13.719 13.703 1 50.88 107 GLU B O 1
ATOM 1788 N N . LEU B 1 108 ? -4.582 -11.992 12.43 1 45.28 108 LEU B N 1
ATOM 1789 C CA . LEU B 1 108 ? -4.488 -12.883 11.273 1 45.28 108 LEU B CA 1
ATOM 1790 C C . LEU B 1 108 ? -3.24 -13.75 11.352 1 45.28 108 LEU B C 1
ATOM 1792 O O . LEU B 1 108 ? -3.156 -14.789 10.688 1 45.28 108 LEU B O 1
ATOM 1796 N N . LYS B 1 109 ? -2.318 -13.258 12.016 1 46.5 109 LYS B N 1
ATOM 1797 C CA . LYS B 1 109 ? -1.132 -14.07 12.25 1 46.5 109 LYS B CA 1
ATOM 1798 C C . LYS B 1 109 ? -1.3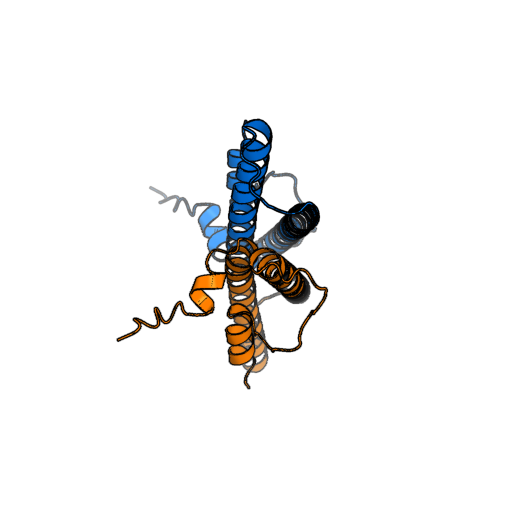77 -15.094 13.359 1 46.5 109 LYS B C 1
ATOM 1800 O O . LYS B 1 109 ? -0.495 -15.891 13.68 1 46.5 109 LYS B O 1
ATOM 1805 N N . LYS B 1 110 ? -2.506 -15.086 13.992 1 46.06 110 LYS B N 1
ATOM 1806 C CA . LYS B 1 110 ? -2.73 -16.156 14.953 1 46.06 110 LYS B CA 1
ATOM 1807 C C . LYS B 1 110 ? -2.846 -17.516 14.258 1 46.06 110 LYS B C 1
ATOM 1809 O O . LYS B 1 110 ? -3.604 -17.656 13.297 1 46.06 110 LYS B O 1
ATOM 1814 N N . PRO B 1 111 ? -1.958 -18.5 14.648 1 39.78 111 PRO B N 1
ATOM 1815 C CA . PRO B 1 111 ? -2.043 -19.844 14.07 1 39.78 111 PRO B CA 1
ATOM 1816 C C . PRO B 1 111 ? -3.455 -20.422 14.133 1 39.78 111 PRO B C 1
ATOM 1818 O O . PRO B 1 111 ? -4.25 -20.047 14.992 1 39.78 111 PRO B O 1
#

Secondary structure (DSSP, 8-state):
--------HHHHHHT-HHHHHHHHHHHHHHHHHHHHHHHHHHHHHT------HHHHHHHHHHHHHHHHHHHHHHHHHHHHHHHHHT--S----------HHHHHHHHHT--/--------HHHHHHT-HHHHHHHHHHHHHHHHHHHHHHHHHHHHHT------HHHHHHHHHHHHHHHHHHHHHHHHHHHHHHHHHT--S----------HHHHHHHHHT--

Nearest PDB structures (foldseek):
  8vp1-assembly1_B  TM=3.420E-01  e=9.442E+00  Acetivibrio thermocellus ATCC 27405

Foldseek 3Di:
DPPPVPCPPLVVLCVPPLLVVLLVLLVVLVVLVVVLVVCVVCVVVVNRPVDDPVVNVVSVVVNVVSVVSSVVSVVVSVCVVCVVVVNNPPCPPDDCPVSVSNVVVVVVPPD/DPPPVPCPPLVVLCVPPLLVVLLVLLVVLVVLVVVLVVCVVCVVVVNRPVDDPVNNVVSVVVNVVSVVSSVVSVVVSVCVVCVVVVNNPPCPPPDCVVSVSNVVVVVVPPD

pLDDT: mean 71.62, std 21.28, range [27.23, 95.88]

Solvent-accessible surface area (backbone atoms only — not comparable to full-atom values): 12371 Å² total; per-residue (Å²): 130,80,78,69,74,74,71,47,70,62,62,67,39,63,73,32,66,37,45,51,23,35,49,26,41,47,50,18,44,50,51,47,50,51,51,51,52,50,44,56,48,22,55,73,70,65,43,64,60,86,63,49,72,67,50,50,50,45,50,53,50,51,44,50,51,50,53,51,48,43,52,53,26,50,52,47,34,50,51,51,51,25,48,74,69,70,46,57,60,78,65,73,63,79,72,78,68,55,49,62,67,44,44,52,47,54,56,66,64,51,128,129,79,77,70,73,76,71,48,69,63,63,68,39,63,74,32,67,38,44,50,24,34,49,26,39,46,50,17,44,51,52,48,50,53,51,51,51,52,44,54,49,22,56,73,69,65,42,64,60,86,62,49,70,66,51,50,52,44,50,53,51,52,44,52,53,51,54,51,48,43,53,52,27,50,52,44,33,49,52,50,51,25,50,74,69,69,45,59,62,79,66,74,63,76,72,75,68,55,48,63,69,44,45,52,48,53,57,67,64,51,130

Sequence (222 aa):
MMLVTNNNSFDLWQKDVFFSAAEEVQQSVDIMESMYRMWLRGGREGQELDYSVDLHGELQMALGTAKWQLEEFERAARLSHGYRLGTIQQTAARGNLLMPWKIKYLELKKPMMLVTNNNSFDLWQKDVFFSAAEEVQQSVDIMESMYRMWLRGGREGQELDYSVDLHGELQMALGTAKWQLEEFERAARLSHGYRLGTIQQTAARGNLLMPWKIKYLELKKP